Protein AF-A0A7S2ML83-F1 (afdb_monomer_lite)

Secondary structure (DSSP, 8-state):
-HHHHHHHHHHHHHHH-SSEEEEE--SS--HHHH-TTSTT--SS---HHHHHHHHHHHHHHHS--EEE-TTTHHHHHTTT---HHHHHHHHHHHHH-SSSSHHHHHHTT--EEEEE-TT---HHHHHHHHHHHHTT--EEEEE-TT---SS----GGG-HHHHHHHHHHHHHTTSPPPPPPP------

Sequence (188 aa):
EGARMQGDKIRREFAEARVCHLISTRFQKDPSQLDRHHPNHVKLSCDPFRTAENLQRYLQEEDGVRCFNPNIDNAFILEGHTDVEGTRGMMLINWRSAEFGLGRVGATGGVVLQVIVPPGPSKMQLAEADMAAEKGIEVVTVDCMAYRSEAFDYHFAQMTNVSRLRQIATAGAEAQPAEYPPDIVQKV

pLDDT: mean 80.45, std 16.82, range [32.03, 97.38]

Radius of gyration: 17.05 Å; chains: 1; bounding box: 37×40×51 Å

Organism: NCBI:txid156173

Foldseek 3Di:
DVLQVLLVVLLVCLVPFLAEEEEAWDLADDVLCVDPPRPQPQPQFDGRLLLSVVVQVCCCVPQVGHYHYLNPNLSSNVPPPPDPVVSVVVSVCQQCDCRHHLVSNLLNVHAYEYEFGPPGDDPVSVVSCVVNVVVVGHYQYDYPHPDSDPPSDDPLVPGPSSVVRSVSSVVSVPDDRDDDDPDPPPDD

Structure (mmCIF, N/CA/C/O backbone):
data_AF-A0A7S2ML83-F1
#
_entry.id   AF-A0A7S2ML83-F1
#
loop_
_atom_site.group_PDB
_atom_site.id
_atom_site.type_symbol
_atom_site.label_atom_id
_atom_site.label_alt_id
_atom_site.label_comp_id
_atom_site.label_asym_id
_atom_site.label_entity_id
_atom_site.label_seq_id
_atom_site.pdbx_PDB_ins_code
_atom_site.Cartn_x
_atom_site.Cartn_y
_atom_site.Cartn_z
_atom_site.occupancy
_atom_site.B_iso_or_equiv
_atom_site.auth_seq_id
_atom_site.auth_comp_id
_atom_site.auth_asym_id
_atom_site.auth_atom_id
_atom_site.pdbx_PDB_model_num
ATOM 1 N N . GLU A 1 1 ? 3.801 24.531 -1.201 1.00 62.59 1 GLU A N 1
ATOM 2 C CA . GLU A 1 1 ? 2.537 24.672 -0.443 1.00 62.59 1 GLU A CA 1
ATOM 3 C C . GLU A 1 1 ? 1.589 23.487 -0.652 1.00 62.59 1 GLU A C 1
ATOM 5 O O . GLU A 1 1 ? 1.222 22.859 0.329 1.00 62.59 1 GLU A O 1
ATOM 10 N N . GLY A 1 2 ? 1.283 23.088 -1.898 1.00 79.12 2 GLY A N 1
ATOM 11 C CA . GLY A 1 2 ? 0.401 21.938 -2.183 1.00 79.12 2 GLY A CA 1
ATOM 12 C C . GLY A 1 2 ? 0.839 20.582 -1.602 1.00 79.12 2 GLY A C 1
ATOM 13 O O . GLY A 1 2 ? 0.017 19.891 -1.013 1.00 79.12 2 GLY A O 1
ATOM 14 N N . ALA A 1 3 ? 2.124 20.216 -1.710 1.00 77.12 3 ALA A N 1
ATOM 15 C CA . ALA A 1 3 ? 2.623 18.931 -1.196 1.00 77.12 3 ALA A CA 1
ATOM 16 C C . ALA A 1 3 ? 2.491 18.809 0.331 1.00 77.12 3 ALA A C 1
ATOM 18 O O . ALA A 1 3 ? 2.037 17.784 0.823 1.00 77.12 3 ALA A O 1
ATOM 19 N N . ARG A 1 4 ? 2.801 19.887 1.059 1.00 81.50 4 ARG A N 1
ATOM 20 C CA . ARG A 1 4 ? 2.666 19.957 2.518 1.00 81.50 4 ARG A CA 1
ATOM 21 C C . ARG A 1 4 ? 1.212 19.835 2.971 1.00 81.50 4 ARG A C 1
ATOM 23 O O . ARG A 1 4 ? 0.914 19.004 3.815 1.00 81.50 4 ARG A O 1
ATOM 30 N N . MET A 1 5 ? 0.290 20.577 2.349 1.00 85.94 5 MET A N 1
ATOM 31 C CA . MET A 1 5 ? -1.145 20.442 2.649 1.00 85.94 5 MET A CA 1
ATOM 32 C C . MET A 1 5 ? -1.658 19.019 2.399 1.00 85.94 5 MET A C 1
ATOM 34 O O . MET A 1 5 ? -2.490 18.513 3.152 1.00 85.94 5 MET A O 1
ATOM 38 N N . GLN A 1 6 ? -1.164 18.366 1.344 1.00 87.69 6 GLN A N 1
ATOM 39 C CA . GLN A 1 6 ? -1.505 16.978 1.058 1.00 87.69 6 GLN A CA 1
ATOM 40 C C . GLN A 1 6 ? -0.897 16.020 2.094 1.00 87.69 6 GLN A C 1
ATOM 42 O O . GLN A 1 6 ? -1.583 15.095 2.520 1.00 87.69 6 GLN A O 1
ATOM 47 N N . GLY A 1 7 ? 0.339 16.261 2.538 1.00 87.75 7 GLY A N 1
ATOM 48 C CA . GLY A 1 7 ? 0.970 15.541 3.645 1.00 87.75 7 GLY A CA 1
ATOM 49 C C . GLY A 1 7 ? 0.143 15.633 4.928 1.00 87.75 7 GLY A C 1
ATOM 50 O O . GLY A 1 7 ? -0.256 14.605 5.466 1.00 87.75 7 GLY A O 1
ATOM 51 N N . ASP A 1 8 ? -0.214 16.844 5.361 1.00 90.00 8 ASP A N 1
ATOM 52 C CA . ASP A 1 8 ? -1.043 17.077 6.554 1.00 90.00 8 ASP A CA 1
ATOM 53 C C . ASP A 1 8 ? -2.408 16.380 6.457 1.00 90.00 8 ASP A C 1
ATOM 55 O O . ASP A 1 8 ? -2.889 15.772 7.418 1.00 90.00 8 ASP A O 1
ATOM 59 N N . LYS A 1 9 ? -3.027 16.416 5.270 1.00 92.12 9 LYS A N 1
ATOM 60 C CA . LYS A 1 9 ? -4.273 15.695 5.001 1.00 92.12 9 LYS A CA 1
ATOM 61 C C . LYS A 1 9 ? -4.095 14.185 5.174 1.00 92.12 9 LYS A C 1
ATOM 63 O O . LYS A 1 9 ? -4.921 13.574 5.847 1.00 92.12 9 LYS A O 1
ATOM 68 N N . ILE A 1 10 ? -3.037 13.599 4.606 1.00 91.25 10 ILE A N 1
ATOM 69 C CA . ILE A 1 10 ? -2.737 12.167 4.747 1.00 91.25 10 ILE A CA 1
ATOM 70 C C . ILE A 1 10 ? -2.592 11.811 6.229 1.00 91.25 10 ILE A C 1
ATOM 72 O O . ILE A 1 10 ? -3.252 10.886 6.694 1.00 91.25 10 ILE A O 1
ATOM 76 N N . ARG A 1 11 ? -1.802 12.576 6.992 1.00 92.69 11 ARG A N 1
ATOM 77 C CA . ARG A 1 11 ? -1.593 12.337 8.431 1.00 92.69 11 ARG A CA 1
ATOM 78 C C . ARG A 1 11 ? -2.908 12.306 9.205 1.00 92.69 11 ARG A C 1
ATOM 80 O O . ARG A 1 11 ? -3.164 11.360 9.948 1.00 92.69 11 ARG A O 1
ATOM 87 N N . ARG A 1 12 ? -3.777 13.296 8.977 1.00 93.88 12 ARG A N 1
ATOM 88 C CA . ARG A 1 12 ? -5.101 13.355 9.612 1.00 93.88 12 ARG A CA 1
ATOM 89 C C . ARG A 1 12 ? -5.973 12.156 9.235 1.00 93.88 12 ARG A C 1
ATOM 91 O O . ARG A 1 12 ? -6.544 11.527 10.118 1.00 93.88 12 ARG A O 1
ATOM 98 N N . GLU A 1 13 ? -6.040 11.809 7.950 1.00 93.75 13 GLU A N 1
ATOM 99 C CA . GLU A 1 13 ? -6.820 10.657 7.477 1.00 93.75 13 GLU A CA 1
ATOM 100 C C . GLU A 1 13 ? -6.352 9.349 8.128 1.00 93.75 13 GLU A C 1
ATOM 102 O O . GLU A 1 13 ? -7.178 8.526 8.515 1.00 93.75 13 GLU A O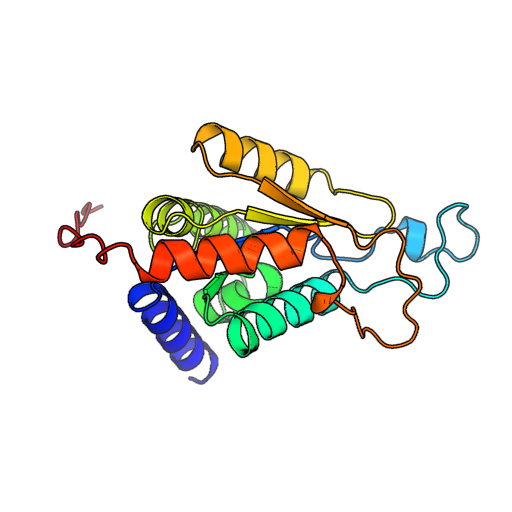 1
ATOM 107 N N . PHE A 1 14 ? -5.042 9.160 8.309 1.00 95.06 14 PHE A N 1
ATOM 108 C CA . PHE A 1 14 ? -4.510 8.002 9.027 1.00 95.06 14 PHE A CA 1
ATOM 109 C C . PHE A 1 14 ? -4.811 8.025 10.519 1.00 95.06 14 PHE A C 1
ATOM 111 O O . PHE A 1 14 ? -5.071 6.961 11.077 1.00 95.06 14 PHE A O 1
ATOM 118 N N . ALA A 1 15 ? -4.787 9.186 11.172 1.00 92.94 15 ALA A N 1
ATOM 119 C CA . ALA A 1 15 ? -5.119 9.309 12.590 1.00 92.94 15 ALA A CA 1
ATOM 120 C C . ALA A 1 15 ? -6.599 8.988 12.865 1.00 92.94 15 ALA A C 1
ATOM 122 O O . ALA A 1 15 ? -6.914 8.308 13.838 1.00 92.94 15 ALA A O 1
ATOM 123 N N . GLU A 1 16 ? -7.497 9.415 11.976 1.00 93.44 16 GLU A N 1
ATOM 124 C CA . GLU A 1 16 ? -8.949 9.235 12.109 1.00 93.44 16 GLU A CA 1
ATOM 125 C C . GLU A 1 16 ? -9.441 7.866 11.607 1.00 93.44 16 GLU A C 1
ATOM 127 O O . GLU A 1 16 ? -10.529 7.417 11.971 1.00 93.44 16 GLU A O 1
ATOM 132 N N . ALA A 1 17 ? -8.646 7.178 10.782 1.00 93.19 17 ALA A N 1
ATOM 133 C CA . ALA A 1 17 ? -9.014 5.885 10.221 1.00 93.19 17 ALA A CA 1
ATOM 134 C C . ALA A 1 17 ? -9.213 4.804 11.296 1.00 93.19 17 ALA A C 1
ATOM 136 O O . ALA A 1 17 ? -8.422 4.650 12.230 1.00 93.19 17 ALA A O 1
ATOM 137 N N . ARG A 1 18 ? -10.263 3.997 11.123 1.00 90.94 18 ARG A N 1
ATOM 138 C CA . ARG A 1 18 ? -10.557 2.860 12.010 1.00 90.94 18 ARG A CA 1
ATOM 139 C C . ARG A 1 18 ? -9.658 1.665 11.717 1.00 90.94 18 ARG A C 1
ATOM 141 O O . ARG A 1 18 ? -9.120 1.068 12.640 1.00 90.94 18 ARG A O 1
ATOM 148 N N . VAL A 1 19 ? -9.496 1.354 10.430 1.00 93.44 19 VAL A N 1
ATOM 149 C CA . VAL A 1 19 ? -8.651 0.271 9.916 1.00 93.44 19 VAL A CA 1
ATOM 150 C C . VAL A 1 19 ? -7.678 0.845 8.895 1.00 93.44 19 VAL A C 1
ATOM 152 O O . VAL A 1 19 ? -8.093 1.546 7.966 1.00 93.44 19 VAL A O 1
ATOM 155 N N . CYS A 1 20 ? -6.393 0.536 9.070 1.00 95.94 20 CYS A N 1
ATOM 156 C CA . CYS A 1 20 ? -5.325 0.936 8.164 1.00 95.94 20 CYS A CA 1
ATOM 157 C C . CYS A 1 20 ? -4.630 -0.297 7.584 1.00 95.94 20 CYS A C 1
ATOM 159 O O . CYS A 1 20 ? -4.121 -1.126 8.332 1.00 95.94 20 CYS A O 1
ATOM 161 N N . HIS A 1 21 ? -4.526 -0.386 6.263 1.00 96.88 21 HIS A N 1
ATOM 162 C CA . HIS A 1 21 ? -3.670 -1.357 5.582 1.00 96.88 21 HIS A CA 1
ATOM 163 C C . HIS A 1 21 ? -2.391 -0.698 5.065 1.00 96.88 21 HIS A C 1
ATOM 165 O O . HIS A 1 21 ? -2.310 0.523 4.929 1.00 96.88 21 HIS A O 1
ATOM 171 N N . LEU A 1 22 ? -1.402 -1.520 4.729 1.00 97.25 22 LEU A N 1
ATOM 172 C CA . LEU A 1 22 ? -0.135 -1.088 4.143 1.00 97.25 22 LEU A CA 1
ATOM 173 C C . LEU A 1 22 ? 0.110 -1.813 2.828 1.00 97.25 22 LEU A C 1
ATOM 175 O O . LEU A 1 22 ? 0.099 -3.035 2.798 1.00 97.25 22 LEU A O 1
ATOM 179 N N . ILE A 1 23 ? 0.359 -1.086 1.746 1.00 96.81 23 ILE A N 1
ATOM 180 C CA . ILE A 1 23 ? 0.604 -1.673 0.430 1.00 96.81 23 ILE A CA 1
ATOM 181 C C . ILE A 1 23 ? 2.101 -1.908 0.230 1.00 96.81 23 ILE A C 1
ATOM 183 O O . ILE A 1 23 ? 2.892 -0.971 0.203 1.00 96.81 23 ILE A O 1
ATOM 187 N N . SER A 1 24 ? 2.464 -3.171 0.018 1.00 96.12 24 SER A N 1
ATOM 188 C CA . SER A 1 24 ? 3.778 -3.628 -0.430 1.00 96.12 24 SER A CA 1
ATOM 189 C C . SER A 1 24 ? 3.717 -3.914 -1.932 1.00 96.12 24 SER A C 1
ATOM 191 O O . SER A 1 24 ? 3.104 -4.888 -2.379 1.00 96.12 24 SER A O 1
ATOM 193 N N . THR A 1 25 ? 4.350 -3.074 -2.745 1.00 93.12 25 THR A N 1
ATOM 194 C CA . THR A 1 25 ? 4.408 -3.244 -4.204 1.00 93.12 25 THR A CA 1
ATOM 195 C C . THR A 1 25 ? 5.812 -2.951 -4.715 1.00 93.12 25 THR A C 1
ATOM 197 O O . THR A 1 25 ? 6.592 -2.242 -4.080 1.00 93.12 25 THR A O 1
ATOM 200 N N . ARG A 1 26 ? 6.158 -3.463 -5.897 1.00 89.00 26 ARG A N 1
ATOM 201 C CA . ARG A 1 26 ? 7.393 -3.033 -6.560 1.00 89.00 26 ARG A CA 1
ATOM 202 C C . ARG A 1 26 ? 7.251 -1.584 -7.017 1.00 89.00 26 ARG A C 1
ATOM 204 O O . ARG A 1 26 ? 6.186 -1.168 -7.463 1.00 89.00 26 ARG A O 1
ATOM 211 N N . PHE A 1 27 ? 8.350 -0.836 -6.988 1.00 79.12 27 PHE A N 1
ATOM 212 C CA . PHE A 1 27 ? 8.353 0.545 -7.476 1.00 79.12 27 PHE A CA 1
ATOM 213 C C . PHE A 1 27 ? 8.293 0.630 -9.011 1.00 79.12 27 PHE A C 1
ATOM 215 O O . PHE A 1 27 ? 7.645 1.511 -9.565 1.00 79.12 27 PHE A O 1
ATOM 222 N N . GLN A 1 28 ? 8.960 -0.293 -9.712 1.00 82.88 28 GLN A N 1
ATOM 223 C CA . GLN A 1 28 ? 9.090 -0.275 -11.172 1.00 82.88 28 GLN A CA 1
ATOM 224 C C . GLN A 1 28 ? 8.828 -1.645 -11.798 1.00 82.88 28 GLN A C 1
ATOM 226 O O . GLN A 1 28 ? 8.901 -2.696 -11.143 1.00 82.88 28 GLN A O 1
ATOM 231 N N . LYS A 1 29 ? 8.539 -1.626 -13.105 1.00 81.69 29 LYS A N 1
ATOM 232 C CA . LYS A 1 29 ? 8.529 -2.828 -13.945 1.00 81.69 29 LYS A CA 1
ATOM 233 C C . LYS A 1 29 ? 9.877 -3.533 -13.861 1.00 81.69 29 LYS A C 1
ATOM 235 O O . LYS A 1 29 ? 10.916 -2.896 -13.716 1.00 81.69 29 LYS A O 1
ATOM 240 N N . ASP A 1 30 ? 9.837 -4.854 -13.910 1.00 82.75 30 ASP A N 1
ATOM 241 C CA . ASP A 1 30 ? 11.049 -5.648 -13.854 1.00 82.75 30 ASP A CA 1
ATOM 242 C C . ASP A 1 30 ? 11.761 -5.479 -15.204 1.00 82.75 30 ASP A C 1
ATOM 244 O O . ASP A 1 30 ? 11.073 -5.454 -16.233 1.00 82.75 30 ASP A O 1
ATOM 248 N N . PRO A 1 31 ? 13.098 -5.346 -15.247 1.00 81.88 31 PRO A N 1
ATOM 249 C CA . PRO A 1 31 ? 13.822 -5.196 -16.506 1.00 81.88 31 PRO A CA 1
ATOM 250 C C . PRO A 1 31 ? 13.485 -6.285 -17.534 1.00 81.88 31 PRO A C 1
ATOM 252 O O . PRO A 1 31 ? 13.395 -5.994 -18.726 1.00 81.88 31 PRO A O 1
ATOM 255 N N . SER A 1 32 ? 13.200 -7.510 -17.079 1.00 78.12 32 SER A N 1
ATOM 256 C CA . SER A 1 32 ? 12.777 -8.626 -17.936 1.00 78.12 32 SER A CA 1
ATOM 257 C C . SER A 1 32 ? 11.457 -8.389 -18.675 1.00 78.12 32 SER A C 1
ATOM 259 O O . SER A 1 32 ? 11.180 -9.044 -19.675 1.00 78.12 32 SER A O 1
ATOM 261 N N . GLN A 1 33 ? 10.631 -7.456 -18.205 1.00 74.56 33 GLN A N 1
ATOM 262 C CA . GLN A 1 33 ? 9.379 -7.079 -18.856 1.00 74.56 33 GLN A CA 1
ATOM 263 C C . GLN A 1 33 ? 9.584 -5.990 -19.913 1.00 74.56 33 GLN A C 1
ATOM 265 O O . GLN A 1 33 ? 8.727 -5.821 -20.779 1.00 74.56 33 GLN A O 1
ATOM 270 N N . LEU A 1 34 ? 10.696 -5.253 -19.848 1.00 77.81 34 LEU A N 1
ATOM 271 C CA . LEU A 1 34 ? 11.015 -4.171 -20.781 1.00 77.81 34 LEU A CA 1
ATOM 272 C C . LEU A 1 34 ? 11.650 -4.694 -22.075 1.00 77.81 34 LEU A C 1
ATOM 274 O O . LEU A 1 34 ? 11.494 -4.078 -23.128 1.00 77.81 34 LEU A O 1
ATOM 278 N N . ASP A 1 35 ? 12.330 -5.839 -22.015 1.00 81.25 35 ASP A N 1
ATOM 279 C CA . ASP A 1 35 ? 12.883 -6.502 -23.193 1.00 81.25 35 ASP A CA 1
ATOM 280 C C . ASP A 1 35 ? 11.828 -7.378 -23.880 1.00 81.25 35 ASP A C 1
ATOM 282 O O . ASP A 1 35 ? 11.407 -8.401 -23.348 1.00 81.25 35 ASP A O 1
ATOM 286 N N . ARG A 1 36 ? 11.440 -7.001 -25.103 1.00 79.50 36 ARG A N 1
ATOM 287 C CA . ARG A 1 36 ? 10.468 -7.727 -25.940 1.00 79.50 36 ARG A CA 1
ATOM 288 C C . ARG A 1 36 ? 10.888 -9.153 -26.316 1.00 79.50 36 ARG A C 1
ATOM 290 O O . ARG A 1 36 ? 10.046 -9.925 -26.767 1.00 79.50 36 ARG A O 1
ATOM 297 N N . HIS A 1 37 ? 12.175 -9.476 -26.208 1.00 81.31 37 HIS A N 1
ATOM 298 C CA . HIS A 1 37 ? 12.731 -10.785 -26.550 1.00 81.31 37 HIS A CA 1
ATOM 299 C C . HIS A 1 37 ? 12.894 -11.701 -25.332 1.00 81.31 37 HIS A C 1
ATOM 301 O O . HIS A 1 37 ? 13.197 -12.882 -25.494 1.00 81.31 37 HIS A O 1
ATOM 307 N N . HIS A 1 38 ? 12.680 -11.184 -24.122 1.00 75.38 38 HIS A N 1
ATOM 308 C CA . HIS A 1 38 ? 12.832 -11.956 -22.900 1.00 75.38 38 HIS A CA 1
ATOM 309 C C . HIS A 1 38 ? 11.681 -12.973 -22.741 1.00 75.38 38 HIS A C 1
ATOM 311 O O . HIS A 1 38 ? 10.526 -12.629 -23.004 1.00 75.38 38 HIS A O 1
ATOM 317 N N . PRO A 1 39 ? 11.928 -14.209 -22.256 1.00 70.88 39 PRO A N 1
ATOM 318 C CA . PRO A 1 39 ? 10.882 -15.232 -22.088 1.00 70.88 39 PRO A CA 1
ATOM 319 C C . PRO A 1 39 ? 9.740 -14.809 -21.149 1.00 70.88 39 PRO A C 1
ATOM 321 O O . PRO A 1 39 ? 8.618 -15.288 -21.281 1.00 70.88 39 PRO A O 1
ATOM 324 N N . ASN A 1 40 ? 10.018 -13.880 -20.233 1.00 67.00 40 ASN A N 1
ATOM 325 C CA . ASN A 1 40 ? 9.039 -13.293 -19.308 1.00 67.00 40 ASN A CA 1
ATOM 326 C C . ASN A 1 40 ? 8.439 -11.965 -19.806 1.00 67.00 40 ASN A C 1
ATOM 328 O O . ASN A 1 40 ? 7.791 -11.261 -19.028 1.00 67.00 40 ASN A O 1
ATOM 332 N N . HIS A 1 41 ? 8.665 -11.584 -21.066 1.00 69.44 41 HIS A N 1
ATOM 333 C CA . HIS A 1 41 ? 8.061 -10.383 -21.622 1.00 69.44 41 HIS A CA 1
ATOM 334 C C . HIS A 1 41 ? 6.540 -10.527 -21.663 1.00 69.44 41 HIS A C 1
ATOM 336 O O . HIS A 1 41 ? 5.988 -11.390 -22.347 1.00 69.44 41 HIS A O 1
ATOM 342 N N . VAL A 1 42 ? 5.848 -9.635 -20.961 1.00 63.94 42 VAL A N 1
ATOM 343 C CA . VAL A 1 42 ? 4.392 -9.540 -21.016 1.00 63.94 42 VAL A CA 1
ATOM 344 C C . VAL A 1 42 ? 4.051 -8.272 -21.788 1.00 63.94 42 VAL A C 1
ATOM 346 O O . VAL A 1 42 ? 4.255 -7.168 -21.291 1.00 63.94 42 VAL A O 1
ATOM 349 N N . LYS A 1 43 ? 3.519 -8.445 -23.007 1.00 57.50 43 LYS A N 1
ATOM 350 C CA . LYS A 1 43 ? 3.148 -7.363 -23.945 1.00 57.50 43 LYS A CA 1
ATOM 351 C C . LYS A 1 43 ? 2.214 -6.317 -23.317 1.00 57.50 43 LYS A C 1
ATOM 353 O O . LYS A 1 43 ? 2.239 -5.152 -23.694 1.00 57.50 43 LYS A O 1
ATOM 358 N N . LEU A 1 44 ? 1.433 -6.747 -22.327 1.00 56.94 44 LEU A N 1
ATOM 359 C CA . LEU A 1 44 ? 0.554 -5.939 -21.487 1.00 56.94 44 LEU A CA 1
ATOM 360 C C . LEU A 1 44 ? 1.106 -5.949 -20.063 1.00 56.94 44 LEU A C 1
ATOM 362 O O . LEU A 1 44 ? 0.558 -6.571 -19.158 1.00 56.94 44 LEU A O 1
ATOM 366 N N . SER A 1 45 ? 2.291 -5.370 -19.890 1.00 55.94 45 SER A N 1
ATOM 367 C CA . SER A 1 45 ? 2.944 -5.310 -18.587 1.00 55.94 45 SER A CA 1
ATOM 368 C C . SER A 1 45 ? 2.080 -4.463 -17.651 1.00 55.94 45 SER A C 1
ATOM 370 O O . SER A 1 45 ? 1.992 -3.244 -17.834 1.00 55.94 45 SER A O 1
ATOM 372 N N . CYS A 1 46 ? 1.459 -5.099 -16.661 1.00 69.75 46 CYS A N 1
ATOM 373 C CA . CYS A 1 46 ? 0.922 -4.426 -15.488 1.00 69.75 46 CYS A CA 1
ATOM 374 C C . CYS A 1 46 ? 1.932 -3.377 -15.000 1.00 69.75 46 CYS A C 1
ATOM 376 O O . CYS A 1 46 ? 3.130 -3.646 -14.856 1.00 69.75 46 CYS A O 1
ATOM 378 N N . ASP A 1 47 ? 1.476 -2.153 -14.792 1.00 81.19 47 ASP A N 1
ATOM 379 C CA . ASP A 1 47 ? 2.299 -1.138 -14.155 1.00 81.19 47 ASP A CA 1
ATOM 380 C C . ASP A 1 47 ? 2.169 -1.329 -12.634 1.00 81.19 47 ASP A C 1
ATOM 382 O O . ASP A 1 47 ? 1.055 -1.186 -12.119 1.00 81.19 47 ASP A O 1
ATOM 386 N N . PRO A 1 48 ? 3.243 -1.708 -11.907 1.00 86.94 48 PRO A N 1
ATOM 387 C CA . PRO A 1 48 ? 3.154 -1.985 -10.473 1.00 86.94 48 PRO A CA 1
ATOM 388 C C . PRO A 1 48 ? 2.690 -0.771 -9.663 1.00 86.94 48 PRO A C 1
ATOM 390 O O . PRO A 1 48 ? 1.931 -0.925 -8.705 1.00 86.94 48 PRO A O 1
ATOM 393 N N . PHE A 1 49 ? 3.104 0.429 -10.082 1.00 87.19 49 PHE A N 1
ATOM 394 C CA . PHE A 1 49 ? 2.731 1.687 -9.451 1.00 87.19 49 PHE A CA 1
ATOM 395 C C . PHE A 1 49 ? 1.233 1.938 -9.628 1.00 87.19 49 PHE A C 1
ATOM 397 O O . PHE A 1 49 ? 0.516 2.071 -8.638 1.00 87.19 49 PHE A O 1
ATOM 404 N N . ARG A 1 50 ? 0.735 1.895 -10.873 1.00 85.62 50 ARG A N 1
ATOM 405 C CA . ARG A 1 50 ? -0.701 2.104 -11.153 1.00 85.62 50 ARG A CA 1
ATOM 406 C C . ARG A 1 50 ? -1.582 1.018 -10.544 1.00 85.62 50 ARG A C 1
ATOM 408 O O . ARG A 1 50 ? -2.703 1.286 -10.137 1.00 85.62 50 ARG A O 1
ATOM 415 N N . THR A 1 51 ? -1.090 -0.217 -10.483 1.00 86.94 51 THR A N 1
ATOM 416 C CA . THR A 1 51 ? -1.829 -1.333 -9.874 1.00 86.94 51 THR A CA 1
ATOM 417 C C . THR A 1 51 ? -2.034 -1.091 -8.378 1.00 86.94 51 THR A C 1
ATOM 419 O O . THR A 1 51 ? -3.146 -1.248 -7.882 1.00 86.94 51 THR A O 1
ATOM 422 N N . ALA A 1 52 ? -0.985 -0.660 -7.672 1.00 91.19 52 ALA A N 1
ATOM 423 C CA . ALA A 1 52 ? -1.072 -0.301 -6.260 1.00 91.19 52 ALA A CA 1
ATOM 424 C C . ALA A 1 52 ? -1.957 0.931 -6.019 1.00 91.19 52 ALA A C 1
ATOM 426 O O . ALA A 1 52 ? -2.755 0.925 -5.087 1.00 91.19 52 ALA A O 1
ATOM 427 N N . GLU A 1 53 ? -1.862 1.950 -6.877 1.00 90.81 53 GLU A N 1
ATOM 428 C CA . GLU A 1 53 ? -2.739 3.129 -6.845 1.00 90.81 53 GLU A CA 1
ATOM 429 C C . GLU A 1 53 ? -4.218 2.750 -6.999 1.00 90.81 53 GLU A C 1
ATOM 431 O O . GLU A 1 53 ? -5.060 3.149 -6.195 1.00 90.81 53 GLU A O 1
ATOM 436 N N . ASN A 1 54 ? -4.537 1.926 -8.000 1.00 89.06 54 ASN A N 1
ATOM 437 C CA . ASN A 1 54 ? -5.904 1.485 -8.253 1.00 89.06 54 ASN A CA 1
ATOM 438 C C . ASN A 1 54 ? -6.451 0.648 -7.089 1.00 89.06 54 ASN A C 1
ATOM 440 O O . ASN A 1 54 ? -7.617 0.813 -6.735 1.00 89.06 54 ASN A O 1
ATOM 444 N N . LEU A 1 55 ? -5.627 -0.217 -6.483 1.00 89.81 55 LEU A N 1
ATOM 445 C CA . LEU A 1 55 ? -6.017 -0.984 -5.298 1.00 89.81 55 LEU A CA 1
ATOM 446 C C . LEU A 1 55 ? -6.273 -0.063 -4.099 1.00 89.81 55 LEU A C 1
ATOM 448 O O . LEU A 1 55 ? -7.296 -0.206 -3.437 1.00 89.81 55 LEU A O 1
ATOM 452 N N . GLN A 1 56 ? -5.373 0.892 -3.839 1.00 93.75 56 GLN A N 1
ATOM 453 C CA . GLN A 1 56 ? -5.534 1.880 -2.769 1.00 93.75 56 GLN A CA 1
ATOM 454 C C . GLN A 1 56 ? -6.852 2.640 -2.921 1.00 93.75 56 GLN A C 1
ATOM 456 O O . GLN A 1 56 ? -7.612 2.747 -1.962 1.00 93.75 56 GLN A O 1
ATOM 461 N N . ARG A 1 57 ? -7.135 3.145 -4.128 1.00 91.56 57 ARG A N 1
ATOM 462 C CA . ARG A 1 57 ? -8.376 3.864 -4.420 1.00 91.56 57 ARG A CA 1
ATOM 463 C C . ARG A 1 57 ? -9.597 2.980 -4.188 1.00 91.56 57 ARG A C 1
ATOM 465 O O . ARG A 1 57 ? -10.485 3.384 -3.452 1.00 91.56 57 ARG A O 1
ATOM 472 N N . TYR A 1 58 ? -9.601 1.775 -4.758 1.00 89.56 58 TYR A N 1
ATOM 473 C CA . TYR A 1 58 ? -10.702 0.826 -4.609 1.00 89.56 58 TYR A CA 1
ATOM 474 C C . TYR A 1 58 ? -11.015 0.540 -3.135 1.00 89.56 58 TYR A C 1
ATOM 476 O O . TYR A 1 58 ? -12.156 0.681 -2.719 1.00 89.56 58 TYR A O 1
ATOM 484 N N . LEU A 1 59 ? -10.010 0.203 -2.322 1.00 90.56 59 LEU A N 1
ATOM 485 C CA . LEU A 1 59 ? -10.223 -0.113 -0.905 1.00 90.56 59 LEU A CA 1
ATOM 486 C C . LEU A 1 59 ? -10.729 1.097 -0.109 1.00 90.56 59 LEU A C 1
ATOM 488 O O . LEU A 1 59 ? -11.574 0.956 0.770 1.00 90.56 59 LEU A O 1
ATOM 492 N N . GLN A 1 60 ? -10.239 2.294 -0.425 1.00 92.25 60 GLN A N 1
ATOM 493 C CA . GLN A 1 60 ? -10.665 3.514 0.259 1.00 92.25 60 GLN A CA 1
ATOM 494 C C . GLN A 1 60 ? -12.082 3.952 -0.120 1.00 92.25 60 GLN A C 1
ATOM 496 O O . GLN A 1 60 ? -12.809 4.437 0.743 1.00 92.25 60 GLN A O 1
ATOM 501 N N . GLU A 1 61 ? -12.468 3.802 -1.387 1.00 89.31 61 GLU A N 1
ATOM 502 C CA . GLU A 1 61 ? -13.787 4.205 -1.886 1.00 89.31 61 GLU A CA 1
ATOM 503 C C . GLU A 1 61 ? -14.867 3.162 -1.568 1.00 89.31 61 GLU A C 1
ATOM 505 O O . GLU A 1 61 ? -15.955 3.528 -1.131 1.00 89.31 61 GLU A O 1
ATOM 510 N N . GLU A 1 62 ? -14.562 1.874 -1.735 1.00 85.25 62 GLU A N 1
ATOM 511 C CA . GLU A 1 62 ? -15.548 0.791 -1.619 1.00 85.25 62 GLU A CA 1
ATOM 512 C C . GLU A 1 62 ? -15.627 0.200 -0.210 1.00 85.25 62 GLU A C 1
ATOM 514 O O . GLU A 1 62 ? -16.715 -0.134 0.260 1.00 85.25 62 GLU A O 1
ATOM 519 N N . ASP A 1 63 ? -14.487 0.065 0.474 1.00 82.75 63 ASP A N 1
ATOM 520 C CA . ASP A 1 63 ? -14.410 -0.653 1.751 1.00 82.75 63 ASP A CA 1
ATOM 521 C C . ASP A 1 63 ? -14.229 0.302 2.950 1.00 82.75 63 ASP A C 1
ATOM 523 O O . ASP A 1 63 ? -14.275 -0.130 4.103 1.00 82.75 63 ASP A O 1
ATOM 527 N N . GLY A 1 64 ? -14.039 1.605 2.702 1.00 86.69 64 GLY A N 1
ATOM 528 C CA . GLY A 1 64 ? -13.943 2.642 3.737 1.00 86.69 64 GLY A CA 1
ATOM 529 C C . GLY A 1 64 ? -12.721 2.521 4.656 1.00 86.69 64 GLY A C 1
ATOM 530 O O . GLY A 1 64 ? -12.691 3.118 5.734 1.00 86.69 64 GLY A O 1
ATOM 531 N N . VAL A 1 65 ? -11.716 1.741 4.257 1.00 91.44 65 VAL A N 1
ATOM 532 C CA . VAL A 1 65 ? -10.447 1.576 4.983 1.00 91.44 65 VAL A CA 1
ATOM 533 C C . VAL A 1 65 ? -9.424 2.596 4.508 1.00 91.44 65 VAL A C 1
ATOM 535 O O . VAL A 1 65 ? -9.498 3.071 3.380 1.00 91.44 65 VAL A O 1
ATOM 538 N N . ARG A 1 66 ? -8.412 2.905 5.323 1.00 95.50 66 ARG A N 1
ATOM 539 C CA . ARG A 1 66 ? -7.266 3.703 4.866 1.00 95.50 66 ARG A CA 1
ATOM 540 C C . ARG A 1 66 ? -6.124 2.786 4.441 1.00 95.50 66 ARG A C 1
ATOM 542 O O . ARG A 1 66 ? -5.885 1.766 5.073 1.00 95.50 66 ARG A O 1
ATOM 549 N N . CYS A 1 67 ? -5.408 3.116 3.371 1.00 95.81 67 CYS A N 1
ATOM 550 C CA . CYS A 1 67 ? -4.291 2.303 2.885 1.00 95.81 67 CYS A CA 1
ATOM 551 C C . CYS A 1 67 ? -3.054 3.174 2.689 1.00 95.81 67 CYS A C 1
ATOM 553 O O . CYS A 1 67 ? -3.123 4.155 1.951 1.00 95.81 67 CYS A O 1
ATOM 555 N N . PHE A 1 68 ? -1.934 2.820 3.328 1.00 96.94 68 PHE A N 1
ATOM 556 C CA . PHE A 1 68 ? -0.657 3.505 3.119 1.00 96.94 68 PHE A CA 1
ATOM 557 C C . PHE A 1 68 ? 0.032 2.893 1.912 1.00 96.94 68 PHE A C 1
ATOM 559 O O . PHE A 1 68 ? 0.344 1.705 1.907 1.00 96.94 68 PHE A O 1
ATOM 566 N N . ASN A 1 69 ? 0.254 3.696 0.879 1.00 95.25 69 ASN A N 1
ATOM 567 C CA . ASN A 1 69 ? 0.956 3.318 -0.333 1.00 95.25 69 ASN A CA 1
ATOM 568 C C . ASN A 1 69 ? 2.281 4.089 -0.406 1.00 95.25 69 ASN A C 1
ATOM 570 O O . ASN A 1 69 ? 2.293 5.252 -0.819 1.00 95.25 69 ASN A O 1
ATOM 574 N N . PRO A 1 70 ? 3.419 3.460 -0.065 1.00 91.69 70 PRO A N 1
ATOM 575 C CA . PRO A 1 70 ? 4.709 4.141 -0.009 1.00 91.69 70 PRO A CA 1
ATOM 576 C C . PRO A 1 70 ? 5.146 4.751 -1.338 1.00 91.69 70 PRO A C 1
ATOM 578 O O . PRO A 1 70 ? 5.972 5.660 -1.336 1.00 91.69 70 PRO A O 1
ATOM 581 N N . ASN A 1 71 ? 4.628 4.264 -2.467 1.00 88.06 71 ASN A N 1
ATOM 582 C CA . ASN A 1 71 ? 4.975 4.805 -3.776 1.00 88.06 71 ASN A CA 1
ATOM 583 C C . ASN A 1 71 ? 4.336 6.178 -4.029 1.00 88.06 71 ASN A C 1
ATOM 585 O O . ASN A 1 71 ? 4.874 6.955 -4.814 1.00 88.06 71 ASN A O 1
ATOM 589 N N . ILE A 1 72 ? 3.206 6.472 -3.379 1.00 89.56 72 ILE A N 1
ATOM 590 C CA . ILE A 1 72 ? 2.421 7.695 -3.588 1.00 89.56 72 ILE A CA 1
ATOM 591 C C . ILE A 1 72 ? 2.508 8.589 -2.360 1.00 89.56 72 ILE A C 1
ATOM 593 O O . ILE A 1 72 ? 2.919 9.743 -2.450 1.00 89.56 72 ILE A O 1
ATOM 597 N N . ASP A 1 73 ? 2.168 8.049 -1.194 1.00 92.69 73 ASP A N 1
ATOM 598 C CA . ASP A 1 73 ? 2.000 8.836 0.020 1.00 92.69 73 ASP A CA 1
ATOM 599 C C . ASP A 1 73 ? 3.336 9.412 0.507 1.00 92.69 73 ASP A C 1
ATOM 601 O O . ASP A 1 73 ? 3.380 10.557 0.955 1.00 92.69 73 ASP A O 1
ATOM 605 N N . ASN A 1 74 ? 4.456 8.694 0.329 1.00 90.12 74 ASN A N 1
ATOM 606 C CA . ASN A 1 74 ? 5.775 9.242 0.668 1.00 90.12 74 ASN A CA 1
ATOM 607 C C . ASN A 1 74 ? 6.120 10.496 -0.141 1.00 90.12 74 ASN A C 1
ATOM 609 O O . ASN A 1 74 ? 6.783 11.375 0.396 1.00 90.12 74 ASN A O 1
ATOM 613 N N . ALA A 1 75 ? 5.669 10.627 -1.394 1.00 87.56 75 ALA A N 1
ATOM 614 C CA . ALA A 1 75 ? 5.948 11.832 -2.177 1.00 87.56 75 ALA A CA 1
ATOM 615 C C . ALA A 1 75 ? 5.353 13.093 -1.524 1.00 87.56 75 ALA A C 1
ATOM 617 O O . ALA A 1 75 ? 5.921 14.178 -1.642 1.00 87.56 75 ALA A O 1
ATOM 618 N N . PHE A 1 76 ? 4.238 12.944 -0.803 1.00 88.75 76 PHE A N 1
ATOM 619 C CA . PHE A 1 76 ? 3.575 14.035 -0.093 1.00 88.75 76 PHE A CA 1
ATOM 620 C C . PHE A 1 76 ? 4.070 14.182 1.349 1.00 88.75 76 PHE A C 1
ATOM 622 O O . PHE A 1 76 ? 4.317 15.299 1.791 1.00 88.75 76 PHE A O 1
ATOM 629 N N . ILE A 1 77 ? 4.283 13.071 2.061 1.00 87.44 77 ILE A N 1
ATOM 630 C CA . ILE A 1 77 ? 4.763 13.060 3.455 1.00 87.44 77 ILE A CA 1
ATOM 631 C C . ILE A 1 77 ? 6.188 13.606 3.571 1.00 87.44 77 ILE A C 1
ATOM 633 O O . ILE A 1 77 ? 6.532 14.218 4.578 1.00 87.44 77 ILE A O 1
ATOM 637 N N . LEU A 1 78 ? 7.022 13.382 2.554 1.00 86.06 78 LEU A N 1
ATOM 638 C CA . LEU A 1 78 ? 8.402 13.861 2.528 1.00 86.06 78 LEU A CA 1
ATOM 639 C C . LEU A 1 78 ? 8.525 15.312 2.040 1.00 86.06 78 LEU A C 1
ATOM 641 O O . LEU A 1 78 ? 9.639 15.802 1.922 1.00 86.06 78 LEU A O 1
ATOM 645 N N . GLU A 1 79 ? 7.421 15.993 1.722 1.00 80.62 79 GLU A N 1
ATOM 646 C CA . GLU A 1 79 ? 7.358 17.444 1.473 1.00 80.62 79 GLU A CA 1
ATOM 647 C C . GLU A 1 79 ? 8.428 18.027 0.520 1.00 80.62 79 GLU A C 1
ATOM 649 O O . GLU A 1 79 ? 8.792 19.199 0.608 1.00 80.62 79 GLU A O 1
ATOM 654 N N . GLY A 1 80 ? 8.912 17.238 -0.443 1.00 69.25 80 GLY A N 1
ATOM 655 C CA . GLY A 1 80 ? 9.928 17.682 -1.401 1.00 69.25 80 GLY A CA 1
ATOM 656 C C . GLY A 1 80 ? 11.377 17.528 -0.932 1.00 69.25 80 GLY A C 1
ATOM 657 O O . GLY A 1 80 ? 12.260 18.141 -1.528 1.00 69.25 80 GLY A O 1
ATOM 658 N N . HIS A 1 81 ? 11.658 16.701 0.079 1.00 73.31 81 HIS A N 1
ATOM 659 C CA . HIS A 1 81 ? 13.013 16.199 0.309 1.00 73.31 81 HIS A CA 1
ATOM 660 C C . HIS A 1 81 ? 13.529 15.488 -0.957 1.00 73.31 81 HIS A C 1
ATOM 662 O O . HIS A 1 81 ? 12.903 14.555 -1.457 1.00 73.31 81 HIS A O 1
ATOM 668 N N . THR A 1 82 ? 14.664 15.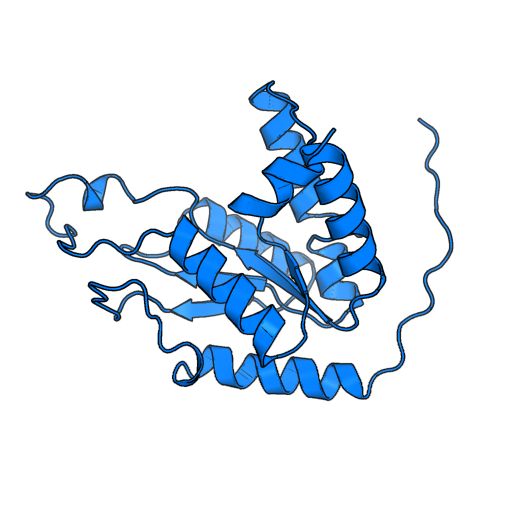949 -1.494 1.00 72.94 82 THR A N 1
ATOM 669 C CA . THR A 1 82 ? 15.243 15.445 -2.756 1.00 72.94 82 THR A CA 1
ATOM 670 C C . THR A 1 82 ? 16.538 14.658 -2.577 1.00 72.94 82 THR A C 1
ATOM 672 O O . THR A 1 82 ? 17.057 14.111 -3.548 1.00 72.94 82 THR A O 1
ATOM 675 N N . ASP A 1 83 ? 17.092 14.621 -1.365 1.00 83.81 83 ASP A N 1
ATOM 676 C CA . ASP A 1 83 ? 18.289 13.834 -1.078 1.00 83.81 83 ASP A CA 1
ATOM 677 C C . ASP A 1 83 ? 17.969 12.337 -1.163 1.00 83.81 83 ASP A C 1
ATOM 679 O O . ASP A 1 83 ? 17.087 11.846 -0.460 1.00 83.81 83 ASP A O 1
ATOM 683 N N . VAL A 1 84 ? 18.667 11.607 -2.034 1.00 74.19 84 VAL A N 1
ATOM 684 C CA . VAL A 1 84 ? 18.329 10.217 -2.371 1.00 74.19 84 VAL A CA 1
ATOM 685 C C . VAL A 1 84 ? 18.533 9.280 -1.179 1.00 74.19 84 VAL A C 1
ATOM 687 O O . VAL A 1 84 ? 17.699 8.399 -0.954 1.00 74.19 84 VAL A O 1
ATOM 690 N N . GLU A 1 85 ? 19.615 9.444 -0.415 1.00 77.75 85 GLU A N 1
ATOM 691 C CA . GLU A 1 85 ? 19.920 8.557 0.715 1.00 77.75 85 GLU A CA 1
ATOM 692 C C . GLU A 1 85 ? 18.991 8.819 1.902 1.00 77.75 85 GLU A C 1
ATOM 694 O O . GLU A 1 85 ? 18.348 7.890 2.401 1.00 77.75 85 GLU A O 1
ATOM 699 N N . GLY A 1 86 ? 18.832 10.084 2.291 1.00 78.56 86 GLY A N 1
ATOM 700 C CA . GLY A 1 86 ? 17.908 10.515 3.332 1.00 78.56 86 GLY A CA 1
ATOM 701 C C . GLY A 1 86 ? 16.461 10.168 2.999 1.00 78.56 86 GLY A C 1
ATOM 702 O O . GLY A 1 86 ? 15.737 9.675 3.860 1.00 78.56 86 GLY A O 1
ATOM 703 N N . THR A 1 87 ? 16.049 10.300 1.734 1.00 82.56 87 THR A N 1
ATOM 704 C CA . THR A 1 87 ? 14.704 9.909 1.283 1.00 82.56 87 THR A CA 1
ATOM 705 C C . THR A 1 87 ? 14.459 8.415 1.464 1.00 82.56 87 THR A C 1
ATOM 707 O O . THR A 1 87 ? 13.419 8.032 1.993 1.00 82.56 87 THR A O 1
ATOM 710 N N . ARG A 1 88 ? 15.415 7.550 1.098 1.00 82.12 88 ARG A N 1
ATOM 711 C CA . ARG A 1 88 ? 15.276 6.096 1.303 1.00 82.12 88 ARG A CA 1
ATOM 712 C C . ARG A 1 88 ? 15.200 5.728 2.783 1.00 82.12 88 ARG A C 1
ATOM 714 O O . ARG A 1 88 ? 14.378 4.894 3.158 1.00 82.12 88 ARG A O 1
ATOM 721 N N . GLY A 1 89 ? 16.023 6.363 3.619 1.00 84.88 89 GLY A N 1
ATOM 722 C CA . GLY A 1 89 ? 15.968 6.188 5.071 1.00 84.88 89 GLY A CA 1
ATOM 723 C C . GLY A 1 89 ? 14.606 6.589 5.640 1.00 84.88 89 GLY A C 1
ATOM 724 O O . GLY A 1 89 ? 13.984 5.817 6.369 1.00 84.88 89 GLY A O 1
ATOM 725 N N . MET A 1 90 ? 14.095 7.750 5.231 1.00 86.88 90 MET A N 1
ATOM 726 C CA . MET A 1 90 ? 12.783 8.242 5.649 1.00 86.88 90 MET A CA 1
ATOM 727 C C . MET A 1 90 ? 11.636 7.360 5.152 1.00 86.88 90 MET A C 1
ATOM 729 O O . MET A 1 90 ? 10.709 7.106 5.911 1.00 86.88 90 MET A O 1
ATOM 733 N N . MET A 1 91 ? 11.705 6.820 3.932 1.00 88.88 91 MET A N 1
ATOM 734 C CA . MET A 1 91 ? 10.721 5.850 3.434 1.00 88.88 91 MET A CA 1
ATOM 735 C C . MET A 1 91 ? 10.664 4.592 4.312 1.00 88.88 91 MET A C 1
ATOM 737 O O . MET A 1 91 ? 9.575 4.093 4.591 1.00 88.88 91 MET A O 1
ATOM 741 N N . LEU A 1 92 ? 11.810 4.098 4.794 1.00 89.38 92 LEU A N 1
ATOM 742 C CA . LEU A 1 92 ? 11.861 2.940 5.691 1.00 89.38 92 LEU A CA 1
ATOM 743 C C . LEU A 1 92 ? 11.364 3.269 7.108 1.00 89.38 92 LEU A C 1
ATOM 745 O O . LEU A 1 92 ? 10.668 2.457 7.721 1.00 89.38 92 LEU A O 1
ATOM 749 N N . ILE A 1 93 ? 11.692 4.455 7.629 1.00 91.62 93 ILE A N 1
ATOM 750 C CA . ILE A 1 93 ? 11.117 4.959 8.888 1.00 91.62 93 ILE A CA 1
ATOM 751 C C . ILE A 1 93 ? 9.597 5.021 8.754 1.00 91.62 93 ILE A C 1
ATOM 753 O O . ILE A 1 93 ? 8.872 4.514 9.609 1.00 91.62 93 ILE A O 1
ATOM 757 N N . ASN A 1 94 ? 9.127 5.562 7.634 1.00 92.88 94 ASN A N 1
ATOM 758 C CA . ASN A 1 94 ? 7.720 5.690 7.334 1.00 92.88 94 ASN A CA 1
ATOM 759 C C . ASN A 1 94 ? 7.017 4.332 7.245 1.00 92.88 94 ASN A C 1
ATOM 761 O O . ASN A 1 94 ? 5.960 4.141 7.840 1.00 92.88 94 ASN A O 1
ATOM 765 N N . TRP A 1 95 ? 7.643 3.362 6.580 1.00 93.56 95 TRP A N 1
ATOM 766 C CA . TRP A 1 95 ? 7.167 1.982 6.506 1.00 93.56 95 TRP A CA 1
ATOM 767 C C . TRP A 1 95 ? 6.961 1.351 7.888 1.00 93.56 95 TRP A C 1
ATOM 769 O O . TRP A 1 95 ? 6.023 0.586 8.100 1.00 93.56 95 TRP A O 1
ATOM 779 N N . ARG A 1 96 ? 7.817 1.676 8.861 1.00 94.38 96 ARG A N 1
ATOM 780 C CA . ARG A 1 96 ? 7.765 1.117 10.221 1.00 94.38 96 ARG A CA 1
ATOM 781 C C . ARG A 1 96 ? 6.913 1.932 11.197 1.00 94.38 96 ARG A C 1
ATOM 783 O O . ARG A 1 96 ? 6.687 1.459 12.311 1.00 94.38 96 ARG A O 1
ATOM 790 N N . SER A 1 97 ? 6.484 3.132 10.812 1.00 94.19 97 SER A N 1
ATOM 791 C CA . SER A 1 97 ? 5.958 4.141 11.733 1.00 94.19 97 SER A CA 1
ATOM 792 C C . SER A 1 97 ? 4.665 3.713 12.435 1.00 94.19 97 SER A C 1
ATOM 794 O O . SER A 1 97 ? 3.897 2.885 11.938 1.00 94.19 97 SER A O 1
ATOM 796 N N . ALA A 1 98 ? 4.416 4.316 13.600 1.00 93.12 98 ALA A N 1
ATOM 797 C CA . ALA A 1 98 ? 3.144 4.209 14.316 1.00 93.12 98 ALA A CA 1
ATOM 798 C C . ALA A 1 98 ? 2.028 5.059 13.687 1.00 93.12 98 ALA A C 1
ATOM 800 O O . ALA A 1 98 ? 0.861 4.865 14.008 1.00 93.12 98 ALA A O 1
ATOM 801 N N . GLU A 1 99 ? 2.382 5.987 12.798 1.00 91.62 99 GLU A N 1
ATOM 802 C CA . GLU A 1 99 ? 1.450 6.961 12.232 1.00 91.62 99 GLU A CA 1
ATOM 803 C C . GLU A 1 99 ? 0.721 6.413 10.996 1.00 91.62 99 GLU A C 1
ATOM 805 O O . GLU A 1 99 ? -0.487 6.578 10.869 1.00 91.62 99 GLU A O 1
ATOM 810 N N . PHE A 1 100 ? 1.424 5.697 10.116 1.00 92.44 100 PHE A N 1
ATOM 811 C CA . PHE A 1 100 ? 0.850 5.151 8.873 1.00 92.44 100 PHE A CA 1
ATOM 812 C C . PHE A 1 100 ? 1.438 3.794 8.458 1.00 92.44 100 PHE A C 1
ATOM 814 O O . PHE A 1 100 ? 0.790 3.052 7.725 1.00 92.44 100 PHE A O 1
ATOM 821 N N . GLY A 1 101 ? 2.638 3.442 8.932 1.00 93.81 101 GLY A N 1
ATOM 822 C CA . GLY A 1 101 ? 3.305 2.182 8.611 1.00 93.81 101 GLY A CA 1
ATOM 823 C C . GLY A 1 101 ? 2.825 0.983 9.435 1.00 93.81 101 GLY A C 1
ATOM 824 O O . GLY A 1 101 ? 1.710 0.946 9.957 1.00 93.81 101 GLY A O 1
ATOM 825 N N . LEU A 1 102 ? 3.700 -0.014 9.590 1.00 96.50 102 LEU A N 1
ATOM 826 C CA . LEU A 1 102 ? 3.416 -1.262 10.308 1.00 96.50 102 LEU A CA 1
ATOM 827 C C . LEU A 1 102 ? 2.884 -1.035 11.730 1.00 96.50 102 LEU A C 1
ATOM 829 O O . LEU A 1 102 ? 2.025 -1.786 12.182 1.00 96.50 102 LEU A O 1
ATOM 833 N N . GLY A 1 103 ? 3.355 -0.005 12.440 1.00 95.25 103 GLY A N 1
ATOM 834 C CA . GLY A 1 103 ? 2.839 0.312 13.771 1.00 95.25 103 GLY A CA 1
ATOM 835 C C . GLY A 1 103 ? 1.355 0.692 13.744 1.00 95.25 103 GLY A C 1
ATOM 836 O O . GLY A 1 103 ? 0.583 0.174 14.550 1.00 95.25 103 GLY A O 1
ATOM 837 N N . ARG A 1 104 ? 0.935 1.515 12.772 1.00 95.88 104 ARG A N 1
ATOM 838 C CA . ARG A 1 104 ? -0.479 1.888 12.601 1.00 95.88 104 ARG A CA 1
ATOM 839 C C . ARG A 1 104 ? -1.331 0.709 12.144 1.00 95.88 104 ARG A C 1
ATOM 841 O O . ARG A 1 104 ? -2.439 0.524 12.644 1.00 95.88 104 ARG A O 1
ATOM 848 N N . VAL A 1 105 ? -0.815 -0.096 11.216 1.00 96.19 105 VAL A N 1
ATOM 849 C CA . VAL A 1 105 ? -1.504 -1.299 10.726 1.00 96.19 105 VAL A CA 1
ATOM 850 C C . VAL A 1 105 ? -1.772 -2.274 11.869 1.00 96.19 105 VAL A C 1
ATOM 852 O O . VAL A 1 105 ? -2.917 -2.665 12.076 1.00 96.19 105 VAL A O 1
ATOM 855 N N . GLY A 1 106 ? -0.750 -2.597 12.667 1.00 94.81 106 GLY A N 1
ATOM 856 C CA . GLY A 1 106 ? -0.905 -3.482 13.822 1.00 94.81 106 GLY A CA 1
ATOM 857 C C . GLY A 1 106 ? -1.896 -2.938 14.855 1.00 94.81 106 GLY A C 1
ATOM 858 O O . GLY A 1 106 ? -2.758 -3.674 15.325 1.00 94.81 106 GLY A O 1
ATOM 859 N N . ALA A 1 107 ? -1.838 -1.635 15.153 1.00 93.88 107 ALA A N 1
ATOM 860 C CA . ALA A 1 107 ? -2.739 -0.994 16.115 1.00 93.88 107 ALA A CA 1
ATOM 861 C C . ALA A 1 107 ? -4.214 -0.982 15.678 1.00 93.88 107 ALA A C 1
ATOM 863 O O . ALA A 1 107 ? -5.103 -0.897 16.520 1.00 93.88 107 ALA A O 1
ATOM 864 N N . THR A 1 108 ? -4.480 -1.047 14.374 1.00 94.12 108 THR A N 1
ATOM 865 C CA . THR A 1 108 ? -5.841 -1.001 13.816 1.00 94.12 108 THR A CA 1
ATOM 866 C C . THR A 1 108 ? -6.379 -2.368 13.396 1.00 94.12 108 THR A C 1
ATOM 868 O O . THR A 1 108 ? -7.468 -2.449 12.832 1.00 94.12 108 THR A O 1
ATOM 871 N N . GLY A 1 109 ? -5.624 -3.446 13.640 1.00 93.00 109 GLY A N 1
ATOM 872 C CA . GLY A 1 109 ? -5.979 -4.790 13.175 1.00 93.00 109 GLY A CA 1
ATOM 873 C C . GLY A 1 109 ? -5.969 -4.930 11.650 1.00 93.00 109 GLY A C 1
ATOM 874 O O . GLY A 1 109 ? -6.617 -5.821 11.105 1.00 93.00 109 GLY A O 1
ATOM 875 N N . GLY A 1 110 ? -5.271 -4.033 10.952 1.00 95.00 110 GLY A N 1
ATOM 876 C CA . GLY A 1 110 ? -5.116 -4.102 9.512 1.00 95.00 110 GLY A CA 1
ATOM 877 C C . GLY A 1 110 ? -4.098 -5.151 9.072 1.00 95.00 110 GLY A C 1
ATOM 878 O O . GLY A 1 110 ? -3.604 -5.964 9.852 1.00 95.00 110 GLY A O 1
ATOM 879 N N . VAL A 1 111 ? -3.754 -5.105 7.787 1.00 96.31 111 VAL A N 1
ATOM 880 C CA . VAL A 1 111 ? -2.860 -6.081 7.144 1.00 96.31 111 VAL A CA 1
ATOM 881 C C . VAL A 1 111 ? -1.902 -5.403 6.172 1.00 96.31 111 VAL A C 1
ATOM 883 O O . VAL A 1 111 ? -2.161 -4.291 5.701 1.00 96.31 111 VAL A O 1
ATOM 886 N N . VAL A 1 112 ? -0.816 -6.095 5.835 1.00 97.38 112 VAL A N 1
ATOM 887 C CA . VAL A 1 112 ? 0.036 -5.744 4.698 1.00 97.38 112 VAL A CA 1
ATOM 888 C C . VAL A 1 112 ? -0.526 -6.392 3.436 1.00 97.38 112 VAL A C 1
ATOM 890 O O . VAL A 1 112 ? -0.717 -7.600 3.373 1.00 97.38 112 VAL A O 1
ATOM 893 N N . LEU A 1 113 ? -0.774 -5.590 2.411 1.00 96.38 113 LEU A N 1
ATOM 894 C CA . LEU A 1 113 ? -1.260 -6.002 1.103 1.00 96.38 113 LEU A CA 1
ATOM 895 C C . LEU A 1 113 ? -0.079 -6.123 0.152 1.00 96.38 113 LEU A C 1
ATOM 897 O O . LEU A 1 113 ? 0.464 -5.118 -0.307 1.00 96.38 113 LEU A O 1
ATOM 901 N N . GLN A 1 114 ? 0.326 -7.349 -0.150 1.00 95.31 114 GLN A N 1
ATOM 902 C CA . GLN A 1 114 ? 1.448 -7.598 -1.042 1.00 95.31 114 GLN A CA 1
ATOM 903 C C . GLN A 1 114 ? 0.945 -7.764 -2.477 1.00 95.31 114 GLN A C 1
ATOM 905 O O . GLN A 1 114 ? 0.413 -8.810 -2.845 1.00 95.31 114 GLN A O 1
ATOM 910 N N . VAL A 1 115 ? 1.099 -6.718 -3.288 1.00 92.19 115 VAL A N 1
ATOM 911 C CA . VAL A 1 115 ? 0.652 -6.687 -4.686 1.00 92.19 115 VAL A CA 1
ATOM 912 C C . VAL A 1 115 ? 1.684 -7.394 -5.555 1.00 92.19 115 VAL A C 1
ATOM 914 O O . VAL A 1 115 ? 2.778 -6.878 -5.801 1.00 92.19 115 VAL A O 1
ATOM 917 N N . ILE A 1 116 ? 1.345 -8.596 -6.013 1.00 89.44 116 ILE A N 1
ATOM 918 C CA . ILE A 1 116 ? 2.237 -9.438 -6.805 1.00 89.44 116 ILE A CA 1
ATOM 919 C C . ILE A 1 116 ? 1.881 -9.313 -8.272 1.00 89.44 116 ILE A C 1
ATOM 921 O O . ILE A 1 116 ? 0.779 -9.621 -8.701 1.00 89.44 116 ILE A O 1
ATOM 925 N N . VAL A 1 117 ? 2.852 -8.868 -9.049 1.00 84.94 117 VAL A N 1
ATOM 926 C CA . VAL A 1 117 ? 2.744 -8.627 -10.483 1.00 84.94 117 VAL A CA 1
ATOM 927 C C . VAL A 1 117 ? 3.875 -9.362 -11.198 1.00 84.94 117 VAL A C 1
ATOM 929 O O . VAL A 1 117 ? 4.932 -9.546 -10.585 1.00 84.94 117 VAL A O 1
ATOM 932 N N . PRO A 1 118 ? 3.731 -9.750 -12.483 1.00 82.31 118 PRO A N 1
ATOM 933 C CA . PRO A 1 118 ? 4.795 -10.435 -13.208 1.00 82.31 118 PRO A CA 1
ATOM 934 C C . PRO A 1 118 ? 6.144 -9.712 -13.086 1.00 82.31 118 PRO A C 1
ATOM 936 O O . PRO A 1 118 ? 6.173 -8.478 -13.131 1.00 82.31 118 PRO A O 1
ATOM 939 N N . PRO A 1 119 ? 7.263 -10.436 -12.902 1.00 82.38 119 PRO A N 1
ATOM 940 C CA . PRO A 1 119 ? 7.385 -11.900 -12.866 1.00 82.38 119 PRO A CA 1
ATOM 941 C C . PRO A 1 119 ? 7.121 -12.546 -11.488 1.00 82.38 119 PRO A C 1
ATOM 943 O O . PRO A 1 119 ? 7.299 -13.752 -11.351 1.00 82.38 119 PRO A O 1
ATOM 946 N N . GLY A 1 120 ? 6.726 -11.778 -10.473 1.00 86.88 120 GLY A N 1
ATOM 947 C CA . GLY A 1 120 ? 6.572 -12.240 -9.095 1.00 86.88 120 GLY A CA 1
ATOM 948 C C . GLY A 1 120 ? 7.001 -11.171 -8.078 1.00 86.88 120 GLY A C 1
ATOM 949 O O . GLY A 1 120 ? 7.195 -10.005 -8.452 1.00 86.88 120 GLY A O 1
ATOM 950 N N . PRO A 1 121 ? 7.161 -11.544 -6.792 1.00 91.06 121 PRO A N 1
ATOM 951 C CA . PRO A 1 121 ? 7.598 -10.619 -5.748 1.00 91.06 121 PRO A CA 1
ATOM 952 C C . PRO A 1 121 ? 9.017 -10.095 -6.003 1.00 91.06 121 PRO A C 1
ATOM 954 O O . PRO A 1 121 ? 9.908 -10.835 -6.423 1.00 91.06 121 PRO A O 1
ATOM 957 N N . SER A 1 122 ? 9.264 -8.821 -5.685 1.00 90.81 122 SER A N 1
ATOM 958 C CA . SER A 1 122 ? 10.642 -8.319 -5.558 1.00 90.81 122 SER A CA 1
ATOM 959 C C . SER A 1 122 ? 11.296 -8.778 -4.257 1.00 90.81 122 SER A C 1
ATOM 961 O O . SER A 1 122 ? 10.623 -9.040 -3.264 1.00 90.81 122 SER A O 1
ATOM 963 N N . LYS A 1 123 ? 12.634 -8.731 -4.214 1.00 91.50 123 LYS A N 1
ATOM 964 C CA . LYS A 1 123 ? 13.405 -8.892 -2.969 1.00 91.50 123 LYS A CA 1
ATOM 965 C C . LYS A 1 123 ? 12.976 -7.916 -1.867 1.00 91.50 123 LYS A C 1
ATOM 967 O O . LYS A 1 123 ? 12.984 -8.292 -0.704 1.00 91.50 123 LYS A O 1
ATOM 972 N N . MET A 1 124 ? 12.597 -6.687 -2.233 1.00 90.75 124 MET A N 1
ATOM 973 C CA . MET A 1 124 ? 12.107 -5.698 -1.269 1.00 90.75 124 MET A CA 1
ATOM 974 C C . MET A 1 124 ? 10.783 -6.149 -0.650 1.00 90.75 124 MET A C 1
ATOM 976 O O . MET A 1 124 ? 10.662 -6.163 0.564 1.00 90.75 124 MET A O 1
ATOM 980 N N . GLN A 1 125 ? 9.839 -6.615 -1.471 1.00 94.19 125 GLN A N 1
ATOM 981 C CA . GLN A 1 125 ? 8.558 -7.126 -0.978 1.00 94.19 125 GLN A CA 1
ATOM 982 C C . GLN A 1 125 ? 8.726 -8.350 -0.069 1.00 94.19 125 GLN A C 1
ATOM 984 O O . GLN A 1 125 ? 7.968 -8.500 0.883 1.00 94.19 125 GLN A O 1
ATOM 989 N N . LEU A 1 126 ? 9.714 -9.215 -0.336 1.00 94.94 126 LEU A N 1
ATOM 990 C CA . LEU A 1 126 ? 10.044 -10.329 0.560 1.00 94.94 126 LEU A CA 1
ATOM 991 C C . LEU A 1 126 ? 10.550 -9.820 1.918 1.00 94.94 126 LEU A C 1
ATOM 993 O O . LEU A 1 126 ? 10.032 -10.231 2.948 1.00 94.94 126 LEU A O 1
ATOM 997 N N . ALA A 1 127 ? 11.480 -8.861 1.923 1.00 94.00 127 ALA A N 1
ATOM 998 C CA . ALA A 1 127 ? 11.964 -8.247 3.161 1.00 94.00 127 ALA A CA 1
ATOM 999 C C . ALA A 1 127 ? 10.852 -7.504 3.930 1.00 94.00 127 ALA A C 1
ATOM 1001 O O . ALA A 1 127 ? 10.813 -7.515 5.157 1.00 94.00 127 ALA A O 1
ATOM 1002 N N . GLU A 1 128 ? 9.930 -6.859 3.218 1.00 95.25 128 GLU A N 1
ATOM 1003 C CA . GLU A 1 128 ? 8.751 -6.212 3.796 1.00 95.25 128 GLU A CA 1
ATOM 1004 C C . GLU A 1 128 ? 7.792 -7.215 4.447 1.00 95.25 128 GLU A C 1
ATOM 1006 O O . GLU A 1 128 ? 7.267 -6.931 5.525 1.00 95.25 128 GLU A O 1
ATOM 1011 N N . ALA A 1 129 ? 7.598 -8.386 3.834 1.00 95.62 129 ALA A N 1
ATOM 1012 C CA . ALA A 1 129 ? 6.805 -9.468 4.408 1.00 95.62 129 ALA A CA 1
ATOM 1013 C C . ALA A 1 129 ? 7.457 -10.048 5.671 1.00 95.62 129 ALA A C 1
ATOM 1015 O O . ALA A 1 129 ? 6.761 -10.253 6.664 1.00 95.62 129 ALA A O 1
ATOM 1016 N N . ASP A 1 130 ? 8.780 -10.229 5.669 1.00 96.62 130 ASP A N 1
ATOM 1017 C CA . ASP A 1 130 ? 9.521 -10.670 6.856 1.00 96.62 130 ASP A CA 1
ATOM 1018 C C . ASP A 1 130 ? 9.359 -9.664 8.011 1.00 96.62 130 ASP A C 1
ATOM 1020 O O . ASP A 1 130 ? 9.014 -10.045 9.130 1.00 96.62 130 ASP A O 1
ATOM 1024 N N . MET A 1 131 ? 9.486 -8.358 7.736 1.00 94.69 131 MET A N 1
ATOM 1025 C CA . MET A 1 131 ? 9.260 -7.305 8.740 1.00 94.69 131 MET A CA 1
ATOM 1026 C C . MET A 1 131 ? 7.821 -7.277 9.280 1.00 94.69 131 MET A C 1
ATOM 1028 O O . MET A 1 131 ? 7.601 -6.933 10.444 1.00 94.69 131 MET A O 1
ATOM 1032 N N . ALA A 1 132 ? 6.828 -7.588 8.444 1.00 96.31 132 ALA A N 1
ATOM 1033 C CA . ALA A 1 132 ? 5.438 -7.688 8.878 1.00 96.31 132 ALA A CA 1
ATOM 1034 C C . ALA A 1 132 ? 5.233 -8.898 9.803 1.00 96.31 132 ALA A C 1
ATOM 1036 O O . ALA A 1 132 ? 4.630 -8.760 10.871 1.00 96.31 132 ALA A O 1
ATOM 1037 N N . ALA A 1 133 ? 5.811 -10.048 9.440 1.00 95.25 133 ALA A N 1
ATOM 1038 C CA . ALA A 1 133 ? 5.755 -11.275 10.226 1.00 95.25 133 ALA A CA 1
ATOM 1039 C C . ALA A 1 133 ? 6.400 -11.109 11.612 1.00 95.25 133 ALA A C 1
ATOM 1041 O O . ALA A 1 133 ? 5.811 -11.524 12.609 1.00 95.25 133 ALA A O 1
ATOM 1042 N N . GLU A 1 134 ? 7.546 -10.425 11.707 1.00 94.75 134 GLU A N 1
ATOM 1043 C CA . GLU A 1 134 ? 8.197 -10.091 12.988 1.00 94.75 134 GLU A CA 1
ATOM 1044 C C . GLU A 1 134 ? 7.292 -9.283 13.934 1.00 94.75 134 GLU A C 1
ATOM 1046 O O . GLU A 1 134 ? 7.427 -9.364 15.156 1.00 94.75 134 GLU A O 1
ATOM 1051 N N . LYS A 1 135 ? 6.355 -8.506 13.382 1.00 92.75 135 LYS A N 1
ATOM 1052 C CA . LYS A 1 135 ? 5.375 -7.717 14.142 1.00 92.75 135 LYS A CA 1
ATOM 1053 C C . LYS A 1 135 ? 4.040 -8.434 14.351 1.00 92.75 135 LYS A C 1
ATOM 1055 O O . LYS A 1 135 ? 3.13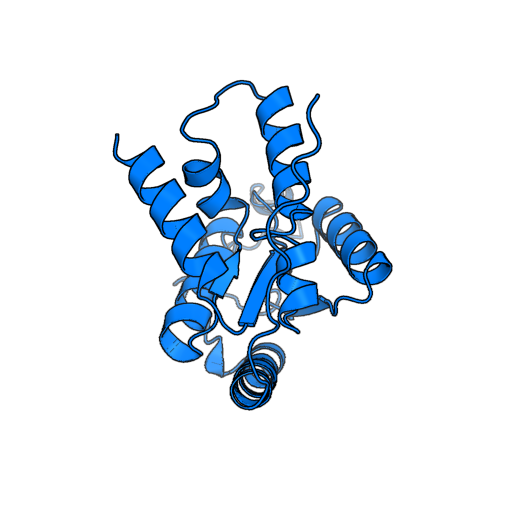0 -7.838 14.921 1.00 92.75 135 LYS A O 1
ATOM 1060 N N . GLY A 1 136 ? 3.913 -9.682 13.897 1.00 94.88 136 GLY A N 1
ATOM 1061 C CA . GLY A 1 136 ? 2.662 -10.436 13.947 1.00 94.88 136 GLY A CA 1
ATOM 1062 C C . GLY A 1 136 ? 1.561 -9.853 13.058 1.00 94.88 136 GLY A C 1
ATOM 1063 O O . GLY A 1 136 ? 0.384 -10.086 13.319 1.00 94.88 136 GLY A O 1
ATOM 1064 N N . ILE A 1 137 ? 1.924 -9.074 12.035 1.00 96.06 137 ILE A N 1
ATOM 1065 C CA . ILE A 1 137 ? 0.976 -8.461 11.102 1.00 96.06 137 ILE A CA 1
ATOM 1066 C C . ILE A 1 137 ? 0.801 -9.396 9.909 1.00 96.06 137 ILE A C 1
ATOM 1068 O O . ILE A 1 137 ? 1.777 -9.817 9.287 1.00 96.06 137 ILE A O 1
ATOM 1072 N N . GLU A 1 138 ? -0.450 -9.712 9.575 1.00 95.25 138 GLU A N 1
ATOM 1073 C CA . GLU A 1 138 ? -0.762 -10.578 8.439 1.00 95.25 138 GLU A CA 1
ATOM 1074 C C . GLU A 1 138 ? -0.347 -9.932 7.107 1.00 95.25 138 GLU A C 1
ATOM 1076 O O . GLU A 1 138 ? -0.570 -8.741 6.873 1.00 95.25 138 GLU A O 1
ATOM 1081 N N . VAL A 1 139 ? 0.216 -10.749 6.212 1.00 95.94 139 VAL A N 1
ATOM 1082 C CA . VAL A 1 139 ? 0.483 -10.392 4.816 1.00 95.94 139 VAL A CA 1
ATOM 1083 C C . VAL A 1 139 ? -0.549 -11.082 3.927 1.00 95.94 139 VAL A C 1
ATOM 1085 O O . VAL A 1 139 ? -0.584 -12.307 3.834 1.00 95.94 139 VAL A O 1
ATOM 1088 N N . VAL A 1 140 ? -1.379 -10.295 3.246 1.00 94.12 140 VAL A N 1
ATOM 1089 C CA . VAL A 1 140 ? -2.363 -10.769 2.271 1.00 94.12 140 VAL A CA 1
ATOM 1090 C C . VAL A 1 140 ? -1.825 -10.537 0.866 1.00 94.12 140 VAL A C 1
ATOM 1092 O O . VAL A 1 140 ? -1.606 -9.403 0.437 1.00 94.12 140 VAL A O 1
ATOM 1095 N N . THR A 1 141 ? -1.632 -11.621 0.122 1.00 92.06 141 THR A N 1
ATOM 1096 C CA . THR A 1 141 ? -1.193 -11.556 -1.273 1.00 92.06 141 THR A CA 1
ATOM 1097 C C . THR A 1 141 ? -2.339 -11.118 -2.183 1.00 92.06 141 THR A C 1
ATOM 1099 O O . THR A 1 141 ? -3.382 -11.769 -2.244 1.00 92.06 141 THR A O 1
ATOM 1102 N N . VAL A 1 142 ? -2.128 -10.055 -2.955 1.00 89.06 142 VAL A N 1
ATOM 1103 C CA . VAL A 1 142 ? -2.994 -9.653 -4.069 1.00 89.06 142 VAL A CA 1
ATOM 1104 C C . VAL A 1 142 ? -2.318 -10.109 -5.359 1.00 89.06 142 VAL A C 1
ATOM 1106 O O . VAL A 1 142 ? -1.397 -9.460 -5.854 1.00 89.06 142 VAL A O 1
ATOM 1109 N N . ASP A 1 143 ? -2.728 -11.277 -5.858 1.00 85.81 143 ASP A N 1
ATOM 1110 C CA . ASP A 1 143 ? -2.102 -11.929 -7.011 1.00 85.81 143 ASP A CA 1
ATOM 1111 C C . ASP A 1 143 ? -2.626 -11.368 -8.342 1.00 85.81 143 ASP A C 1
ATOM 1113 O O . ASP A 1 143 ? -3.686 -11.748 -8.842 1.00 85.81 143 ASP A O 1
ATOM 1117 N N . CYS A 1 144 ? -1.850 -10.464 -8.933 1.00 80.81 144 CYS A N 1
ATOM 1118 C CA . CYS A 1 144 ? -2.105 -9.866 -10.237 1.00 80.81 144 CYS A CA 1
ATOM 1119 C C . CYS A 1 144 ? -1.370 -10.595 -11.384 1.00 80.81 144 CYS A C 1
ATOM 1121 O O . CYS A 1 144 ? -1.353 -10.093 -12.509 1.00 80.81 144 CYS A O 1
ATOM 1123 N N . MET A 1 145 ? -0.768 -11.770 -11.148 1.00 78.12 145 MET A N 1
ATOM 1124 C CA . MET A 1 145 ? 0.031 -12.512 -12.141 1.00 78.12 145 MET A CA 1
ATOM 1125 C C . MET A 1 145 ? -0.782 -13.006 -13.339 1.00 78.12 145 MET A C 1
ATOM 1127 O O . MET A 1 145 ? -0.270 -13.060 -14.459 1.00 78.12 145 MET A O 1
ATOM 1131 N N . ALA A 1 146 ? -2.043 -13.375 -13.111 1.00 63.12 146 ALA A N 1
ATOM 1132 C CA . ALA A 1 146 ? -2.916 -13.959 -14.129 1.00 63.12 146 ALA A CA 1
ATOM 1133 C C . ALA A 1 146 ? -3.663 -12.915 -14.980 1.00 63.12 146 ALA A C 1
ATOM 1135 O O . ALA A 1 146 ? -4.210 -13.249 -16.035 1.00 63.12 146 ALA A O 1
ATOM 1136 N N . TYR A 1 147 ? -3.689 -11.650 -14.551 1.00 62.12 147 TYR A N 1
ATOM 1137 C CA . TYR A 1 147 ? -4.503 -10.619 -15.187 1.00 62.12 147 TYR A CA 1
ATOM 1138 C C . TYR A 1 147 ? -3.742 -9.955 -16.332 1.00 62.12 147 TYR A C 1
ATOM 1140 O O . TYR A 1 147 ? -2.947 -9.033 -16.156 1.00 62.12 147 TYR A O 1
ATOM 1148 N N . ARG A 1 148 ? -4.027 -10.418 -17.550 1.00 54.72 148 ARG A N 1
ATOM 1149 C CA . ARG A 1 148 ? -3.629 -9.746 -18.791 1.00 54.72 148 ARG A CA 1
ATOM 1150 C C . ARG A 1 148 ? -4.574 -8.567 -19.041 1.00 54.72 148 ARG A C 1
ATOM 1152 O O . ARG A 1 148 ? -5.480 -8.679 -19.855 1.00 54.72 148 ARG A O 1
ATOM 1159 N N . SER A 1 149 ? -4.430 -7.471 -18.302 1.00 49.78 149 SER A N 1
ATOM 1160 C CA . SER A 1 149 ? -5.283 -6.294 -18.510 1.00 49.78 149 SER A CA 1
ATOM 1161 C C . SER A 1 149 ? -4.634 -5.324 -19.500 1.00 49.78 149 SER A C 1
ATOM 1163 O O . SER A 1 149 ? -3.554 -4.798 -19.241 1.00 49.78 149 SER A O 1
ATOM 1165 N N . GLU A 1 150 ? -5.306 -5.071 -20.627 1.00 50.72 150 GLU A N 1
ATOM 1166 C CA . GLU A 1 150 ? -4.994 -3.957 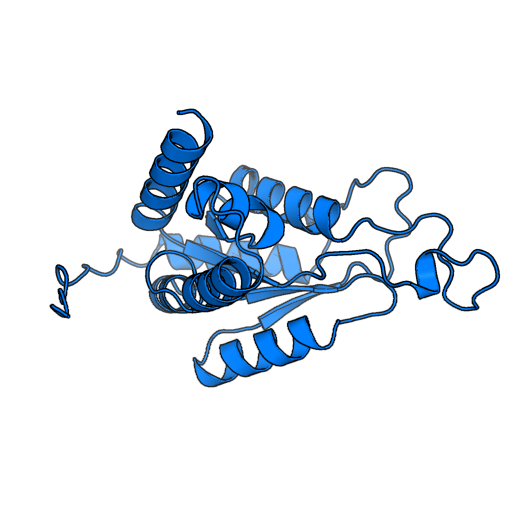-21.541 1.00 50.72 150 GLU A CA 1
ATOM 1167 C C . GLU A 1 150 ? -5.379 -2.591 -20.944 1.00 50.72 150 GLU A C 1
ATOM 1169 O O . GLU A 1 150 ? -4.910 -1.561 -21.421 1.00 50.72 150 GLU A O 1
ATOM 1174 N N . ALA A 1 151 ? -6.212 -2.577 -19.895 1.00 48.28 151 ALA A N 1
ATOM 1175 C CA . ALA A 1 151 ? -6.960 -1.396 -19.466 1.00 48.28 151 ALA A CA 1
ATOM 1176 C C . ALA A 1 151 ? -6.706 -0.951 -18.016 1.00 48.28 151 ALA A C 1
ATOM 1178 O O . ALA A 1 151 ? -7.304 0.023 -17.577 1.00 48.28 151 ALA A O 1
ATOM 1179 N N . PHE A 1 152 ? -5.838 -1.625 -17.254 1.00 52.81 152 PHE A N 1
ATOM 1180 C CA . PHE A 1 152 ? -5.625 -1.363 -15.816 1.00 52.81 152 PHE A CA 1
ATOM 1181 C C . PHE A 1 152 ? -6.881 -1.522 -14.929 1.00 52.81 152 PHE A C 1
ATOM 1183 O O . PHE A 1 152 ? -6.808 -1.262 -13.726 1.00 52.81 152 PHE A O 1
ATOM 1190 N N . ASP A 1 153 ? -7.991 -2.004 -15.494 1.00 54.47 153 ASP A N 1
ATOM 1191 C CA . ASP A 1 153 ? -9.191 -2.427 -14.776 1.00 54.47 153 ASP A CA 1
ATOM 1192 C C . ASP A 1 153 ? -8.930 -3.790 -14.144 1.00 54.47 153 ASP A C 1
ATOM 1194 O O . ASP A 1 153 ? -9.135 -4.847 -14.745 1.00 54.47 153 ASP A O 1
ATOM 1198 N N . TYR A 1 154 ? -8.408 -3.774 -12.925 1.00 61.34 154 TYR A N 1
ATOM 1199 C CA . TYR A 1 154 ? -8.446 -4.958 -12.089 1.00 61.34 154 TYR A CA 1
ATOM 1200 C C . TYR A 1 154 ? -9.850 -5.062 -11.509 1.00 61.34 154 TYR A C 1
ATOM 1202 O O . TYR A 1 154 ? -10.311 -4.166 -10.801 1.00 61.34 154 TYR A O 1
ATOM 1210 N N . HIS A 1 155 ? -10.531 -6.174 -11.778 1.00 69.38 155 HIS A N 1
ATOM 1211 C CA . HIS A 1 155 ? -11.774 -6.520 -11.099 1.00 69.38 155 HIS A CA 1
ATOM 1212 C C . HIS A 1 155 ? -11.463 -6.959 -9.660 1.00 69.38 155 HIS A C 1
ATOM 1214 O O . HIS A 1 155 ? -11.668 -8.117 -9.304 1.00 69.38 155 HIS A O 1
ATOM 1220 N N . PHE A 1 156 ? -10.943 -6.047 -8.829 1.00 76.06 156 PHE A N 1
ATOM 1221 C CA . PHE A 1 156 ? -10.547 -6.330 -7.445 1.00 76.06 156 PHE A CA 1
ATOM 1222 C C . PHE A 1 156 ? -11.692 -6.962 -6.645 1.00 76.06 156 PHE A C 1
ATOM 1224 O O . PHE A 1 156 ? -11.462 -7.883 -5.871 1.00 76.06 156 PHE A O 1
ATOM 1231 N N . ALA A 1 157 ? -12.937 -6.572 -6.926 1.00 70.88 157 ALA A N 1
ATOM 1232 C CA . ALA A 1 157 ? -14.136 -7.179 -6.349 1.00 70.88 157 ALA A CA 1
ATOM 1233 C C . ALA A 1 157 ? -14.252 -8.701 -6.566 1.00 70.88 157 ALA A C 1
ATOM 1235 O O . ALA A 1 157 ? -14.883 -9.383 -5.761 1.00 70.88 157 ALA A O 1
ATOM 1236 N N . GLN A 1 158 ? -13.661 -9.235 -7.637 1.00 71.31 158 GLN A N 1
ATOM 1237 C CA . GLN A 1 158 ? -13.690 -10.657 -7.992 1.00 71.31 158 GLN A CA 1
ATOM 1238 C C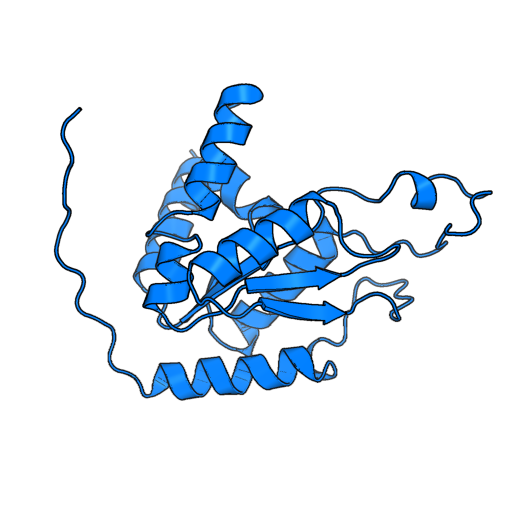 . GLN A 1 158 ? -12.486 -11.434 -7.435 1.00 71.31 158 GLN A C 1
ATOM 1240 O O . GLN A 1 158 ? -12.434 -12.656 -7.565 1.00 71.31 158 GLN A O 1
ATOM 1245 N N . MET A 1 159 ? -11.505 -10.754 -6.834 1.00 74.75 159 MET A N 1
ATOM 1246 C CA . MET A 1 159 ? -10.327 -11.402 -6.262 1.00 74.75 159 MET A CA 1
ATOM 1247 C C . MET A 1 159 ? -10.647 -11.898 -4.851 1.00 74.75 159 MET A C 1
ATOM 1249 O O . MET A 1 159 ? -10.871 -11.096 -3.947 1.00 74.75 159 MET A O 1
ATOM 1253 N N . THR A 1 160 ? -10.597 -13.216 -4.635 1.00 71.00 160 THR A N 1
ATOM 1254 C CA . THR A 1 160 ? -10.923 -13.862 -3.346 1.00 71.00 160 THR A CA 1
ATOM 1255 C C . THR A 1 160 ? -10.203 -13.218 -2.157 1.00 71.00 160 THR A C 1
ATOM 1257 O O . THR A 1 160 ? -10.801 -12.993 -1.105 1.00 71.00 160 THR A O 1
ATOM 1260 N N . ASN A 1 161 ? -8.928 -12.862 -2.334 1.00 74.69 161 ASN A N 1
ATOM 1261 C CA . ASN A 1 161 ? -8.116 -12.265 -1.275 1.00 74.69 161 ASN A CA 1
ATOM 1262 C C . ASN A 1 161 ? -8.539 -10.825 -0.949 1.00 74.69 161 ASN A C 1
ATOM 1264 O O . ASN A 1 161 ? -8.408 -10.409 0.195 1.00 74.69 161 ASN A O 1
ATOM 1268 N N . VAL A 1 162 ? -9.102 -10.091 -1.915 1.00 75.00 162 VAL A N 1
ATOM 1269 C CA . VAL A 1 162 ? -9.669 -8.751 -1.698 1.00 75.00 162 VAL A CA 1
ATOM 1270 C C . VAL A 1 162 ? -11.043 -8.855 -1.039 1.00 75.00 162 VAL A C 1
ATOM 1272 O O . VAL A 1 162 ? -11.331 -8.111 -0.107 1.00 75.00 162 VAL A O 1
ATOM 1275 N N . SER A 1 163 ? -11.873 -9.831 -1.428 1.00 72.88 163 SER A N 1
ATOM 1276 C CA . SER A 1 163 ? -13.165 -10.071 -0.767 1.00 72.88 163 SER A CA 1
ATOM 1277 C C . SER A 1 163 ? -13.011 -10.362 0.732 1.00 72.88 163 SER A C 1
ATOM 1279 O O . SER A 1 163 ? -13.869 -9.979 1.524 1.00 72.88 163 SER A O 1
ATOM 1281 N N . ARG A 1 164 ? -11.903 -10.996 1.141 1.00 73.94 164 ARG A N 1
ATOM 1282 C CA . ARG A 1 164 ? -11.567 -11.225 2.554 1.00 73.94 164 ARG A CA 1
ATOM 1283 C C . ARG A 1 164 ? -11.265 -9.927 3.317 1.00 73.94 164 ARG A C 1
ATOM 1285 O O . ARG A 1 164 ? -11.619 -9.832 4.488 1.00 73.94 164 ARG A O 1
ATOM 1292 N N . LEU A 1 165 ? -10.672 -8.914 2.678 1.00 76.56 165 LEU A N 1
ATOM 1293 C CA . LEU A 1 165 ? -10.348 -7.631 3.328 1.00 76.56 165 LEU A CA 1
ATOM 1294 C C . LEU A 1 165 ? -11.602 -6.907 3.830 1.00 76.56 165 LEU A C 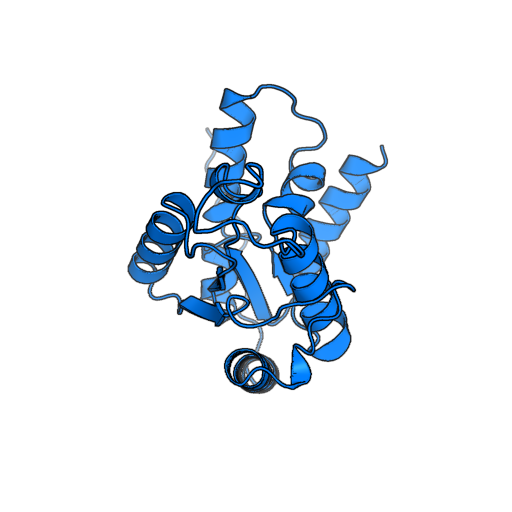1
ATOM 1296 O O . LEU A 1 165 ? -11.593 -6.342 4.920 1.00 76.56 165 LEU A O 1
ATOM 1300 N N . ARG A 1 166 ? -12.717 -7.026 3.102 1.00 71.50 166 ARG A N 1
ATOM 1301 C CA . ARG A 1 166 ? -14.024 -6.488 3.515 1.00 71.50 166 ARG A CA 1
ATOM 1302 C C . ARG A 1 166 ? -14.501 -7.029 4.857 1.00 71.50 166 ARG A C 1
ATOM 1304 O O . ARG A 1 166 ? -15.121 -6.307 5.635 1.00 71.50 166 ARG A O 1
ATOM 1311 N N . GLN A 1 167 ? -14.199 -8.292 5.151 1.00 72.31 167 GLN A N 1
ATOM 1312 C CA . GLN A 1 167 ? -14.557 -8.906 6.429 1.00 72.31 167 GLN A CA 1
ATOM 1313 C C . GLN A 1 167 ? -13.735 -8.304 7.574 1.00 72.31 167 GLN A C 1
ATOM 1315 O O . GLN A 1 167 ? -14.286 -8.045 8.639 1.00 72.31 167 GLN A O 1
ATOM 1320 N N . ILE A 1 168 ? -12.452 -8.010 7.332 1.00 71.94 168 ILE A N 1
ATOM 1321 C CA . ILE A 1 168 ? -11.570 -7.337 8.299 1.00 71.94 168 ILE A CA 1
ATOM 1322 C C . ILE A 1 168 ? -12.061 -5.908 8.558 1.00 71.94 168 ILE A C 1
ATOM 1324 O O . ILE A 1 168 ? -12.193 -5.506 9.712 1.00 71.94 168 ILE A O 1
ATOM 1328 N N . ALA A 1 169 ? -12.407 -5.168 7.501 1.00 67.00 169 ALA A N 1
ATOM 1329 C CA . ALA A 1 169 ? -12.962 -3.820 7.610 1.00 67.00 169 ALA A CA 1
ATOM 1330 C C . ALA A 1 169 ? -14.266 -3.795 8.428 1.00 67.00 169 ALA A C 1
ATOM 1332 O O . ALA A 1 169 ? -14.443 -2.948 9.302 1.00 67.00 169 ALA A O 1
ATOM 1333 N N . THR A 1 170 ? -15.152 -4.769 8.195 1.00 67.00 170 THR A N 1
ATOM 1334 C CA . THR A 1 170 ? -16.434 -4.889 8.908 1.00 67.00 170 THR A CA 1
ATOM 1335 C C . THR A 1 170 ? -16.233 -5.282 10.375 1.00 67.00 170 THR A C 1
ATOM 1337 O O . THR A 1 170 ? -16.842 -4.681 11.253 1.00 67.00 170 THR A O 1
ATOM 1340 N N . ALA A 1 171 ? -15.333 -6.224 10.673 1.00 62.72 171 ALA A N 1
ATOM 1341 C CA . ALA A 1 171 ? -15.020 -6.618 12.050 1.00 62.72 171 ALA A CA 1
ATOM 1342 C C . ALA A 1 171 ? -14.340 -5.483 12.841 1.00 62.72 171 ALA A C 1
ATOM 1344 O O . ALA A 1 171 ? -14.662 -5.241 14.004 1.00 62.72 171 ALA A O 1
ATOM 1345 N N . GLY A 1 172 ? -13.448 -4.723 12.198 1.00 57.25 172 GLY A N 1
ATOM 1346 C CA . GLY A 1 172 ? -12.864 -3.508 12.773 1.00 57.25 172 GLY A CA 1
ATOM 1347 C C . GLY A 1 172 ? -13.891 -2.389 12.995 1.00 57.25 172 GLY A C 1
ATOM 1348 O O . GLY A 1 172 ? -13.708 -1.547 13.876 1.00 57.25 172 GLY A O 1
ATOM 1349 N N . ALA A 1 173 ? -15.009 -2.393 12.258 1.00 54.53 173 ALA A N 1
ATOM 1350 C CA . ALA A 1 173 ? -16.114 -1.462 12.467 1.00 54.53 173 ALA A CA 1
ATOM 1351 C C . ALA A 1 173 ? -16.936 -1.750 13.743 1.00 54.53 173 ALA A C 1
ATOM 1353 O O . ALA A 1 173 ? -17.672 -0.870 14.204 1.00 54.53 173 ALA A O 1
ATOM 1354 N N . GLU A 1 174 ? -16.777 -2.923 14.352 1.00 52.44 174 GLU A N 1
ATOM 1355 C CA . GLU A 1 174 ? -17.407 -3.292 15.627 1.00 52.44 174 GLU A CA 1
ATOM 1356 C C . GLU A 1 174 ? -16.453 -3.130 16.824 1.00 52.44 174 GLU A C 1
ATOM 1358 O O . GLU A 1 174 ? -16.901 -2.984 17.962 1.00 52.44 174 GLU A O 1
ATOM 1363 N N . ALA A 1 175 ? -15.140 -3.071 16.579 1.00 49.03 175 ALA A N 1
ATOM 1364 C CA . ALA A 1 175 ? -14.140 -2.792 17.602 1.00 49.03 175 ALA A CA 1
ATOM 1365 C C . ALA A 1 175 ? -14.099 -1.287 17.950 1.00 49.03 175 ALA A C 1
ATOM 1367 O O . ALA A 1 175 ? -14.085 -0.417 17.068 1.00 49.03 175 ALA A O 1
ATOM 1368 N N . GLN A 1 176 ? -14.095 -0.966 19.249 1.00 42.31 176 GLN A N 1
ATOM 1369 C CA . GLN A 1 176 ? -13.898 0.405 19.732 1.00 42.31 176 GLN A CA 1
ATOM 1370 C C . GLN A 1 176 ? -12.497 0.908 19.342 1.00 42.31 176 GLN A C 1
ATOM 1372 O O . GLN A 1 176 ? -11.536 0.141 19.438 1.00 42.31 176 GLN A O 1
ATOM 1377 N N . PRO A 1 177 ? -12.352 2.177 18.915 1.00 42.88 177 PRO A N 1
ATOM 1378 C CA . PRO A 1 177 ? -11.042 2.742 18.629 1.00 42.88 177 PRO A CA 1
ATOM 1379 C C . PRO A 1 177 ? -10.188 2.722 19.900 1.00 42.88 177 PRO A C 1
ATOM 1381 O O . PRO A 1 177 ? -10.621 3.187 20.953 1.00 42.88 177 PRO A O 1
ATOM 1384 N N . ALA A 1 178 ? -8.981 2.164 19.796 1.00 44.09 178 ALA A N 1
ATOM 1385 C CA . ALA A 1 178 ? -8.007 2.189 20.877 1.00 44.09 178 ALA A CA 1
ATOM 1386 C C . ALA A 1 178 ? -7.678 3.647 21.240 1.00 44.09 178 ALA A C 1
ATOM 1388 O O . ALA A 1 178 ? -7.281 4.431 20.374 1.00 44.09 178 ALA A O 1
ATOM 1389 N N . GLU A 1 179 ? -7.852 4.008 22.513 1.00 35.56 179 GLU A N 1
ATOM 1390 C CA . GLU A 1 179 ? -7.382 5.284 23.048 1.00 35.56 179 GLU A CA 1
ATOM 1391 C C . GLU A 1 179 ? -5.861 5.356 22.897 1.00 35.56 179 GLU A C 1
ATOM 1393 O O . GLU A 1 179 ? -5.113 4.537 23.435 1.00 35.56 179 GLU A O 1
ATOM 1398 N N . TYR A 1 180 ? -5.400 6.339 22.131 1.00 41.72 180 TYR A N 1
ATOM 1399 C CA . TYR A 1 180 ? -3.982 6.629 22.010 1.00 41.72 180 TYR A CA 1
ATOM 1400 C C . TYR A 1 180 ? -3.444 7.201 23.326 1.00 41.72 180 TYR A C 1
ATOM 1402 O O . TYR A 1 180 ? -3.981 8.206 23.801 1.00 41.72 180 TYR A O 1
ATOM 1410 N N . PRO A 1 181 ? -2.357 6.656 23.902 1.00 32.84 181 PRO A N 1
ATOM 1411 C CA . PRO A 1 181 ? -1.606 7.409 24.891 1.00 32.84 181 PRO A CA 1
ATOM 1412 C C . PRO A 1 181 ? -0.947 8.613 24.189 1.00 32.84 181 PRO A C 1
ATOM 1414 O O . PRO A 1 181 ? -0.335 8.432 23.132 1.00 32.84 181 PRO A O 1
ATOM 1417 N N . PRO A 1 182 ? -1.061 9.835 24.737 1.00 37.09 182 PRO A N 1
ATOM 1418 C CA . PRO A 1 182 ? -0.419 11.006 24.158 1.00 37.09 182 PRO A CA 1
ATOM 1419 C C . PRO A 1 182 ? 1.109 10.860 24.209 1.00 37.09 182 PRO A C 1
ATOM 1421 O O . PRO A 1 182 ? 1.680 10.598 25.266 1.00 37.09 182 PRO A O 1
ATOM 1424 N N . ASP A 1 183 ? 1.728 11.010 23.039 1.00 40.59 183 ASP A N 1
ATOM 1425 C CA . ASP A 1 183 ? 3.128 11.333 22.750 1.00 40.59 183 ASP A CA 1
ATOM 1426 C C . ASP A 1 183 ? 4.182 11.009 23.826 1.00 40.59 183 ASP A C 1
ATOM 1428 O O . ASP A 1 183 ? 4.445 11.792 24.742 1.00 40.59 183 ASP A O 1
ATOM 1432 N N . ILE A 1 184 ? 4.952 9.936 23.606 1.00 34.97 184 ILE A N 1
ATOM 1433 C CA . ILE A 1 184 ? 6.332 9.895 24.107 1.00 34.97 184 ILE A CA 1
ATOM 1434 C C . ILE A 1 184 ? 7.181 10.719 23.138 1.00 34.97 184 ILE A C 1
ATOM 1436 O O . ILE A 1 184 ? 7.775 10.200 22.193 1.00 34.97 184 ILE A O 1
ATOM 1440 N N . VAL A 1 185 ? 7.247 12.026 23.390 1.00 34.25 185 VAL A N 1
ATOM 1441 C CA . VAL A 1 185 ? 8.294 12.890 22.841 1.00 34.25 185 VAL A CA 1
ATOM 1442 C C . VAL A 1 185 ? 9.627 12.411 23.420 1.00 34.25 185 VAL A C 1
ATOM 1444 O O . VAL A 1 185 ? 10.027 12.818 24.513 1.00 34.25 185 VAL A O 1
ATOM 1447 N N . GLN A 1 186 ? 10.336 11.532 22.710 1.00 34.47 186 GLN A N 1
ATOM 1448 C CA . GLN A 1 186 ? 11.765 11.362 22.950 1.00 34.47 186 GLN A CA 1
ATOM 1449 C C . GLN A 1 186 ? 12.465 12.618 22.432 1.00 34.47 186 GLN A C 1
ATOM 1451 O O . GLN A 1 186 ? 12.677 12.788 21.234 1.00 34.47 186 GLN A O 1
ATOM 1456 N N . LYS A 1 187 ? 12.773 13.525 23.364 1.00 32.03 187 LYS A N 1
ATOM 1457 C CA . LYS A 1 187 ? 13.739 14.601 23.142 1.00 32.03 187 LYS A CA 1
ATOM 1458 C C . LYS A 1 187 ? 15.064 13.961 22.716 1.00 32.03 187 LYS A C 1
ATOM 1460 O O . LYS A 1 187 ? 15.607 13.158 23.475 1.00 32.03 187 LYS A O 1
ATOM 1465 N N . VAL A 1 188 ? 15.542 14.321 21.528 1.00 36.94 188 VAL A N 1
ATOM 1466 C CA . VAL A 1 188 ? 16.958 14.213 21.151 1.00 36.94 188 VAL A CA 1
ATOM 1467 C C . VAL A 1 188 ? 17.643 15.506 21.566 1.00 36.94 188 VAL A C 1
ATOM 1469 O O . VAL A 1 188 ? 17.028 16.575 21.340 1.00 36.94 188 VAL A O 1
#